Protein AF-A0A094P8W0-F1 (afdb_monomer_lite)

Secondary structure (DSSP, 8-state):
-EEEE------SS--TT--PPPEEEEEE-SSTTSPPEEEEEEEEPTTPPPPP---TTT--PBPPTT-TTBSS-HHHHHHHHHHHHHHGGGSTTGGGB--TT-HHHHHHHHHHHH---TTEEEEEEEEE-SSPPEEEE-TTSEEEEEEEEEEEEEEEE-TTPPEE--HHHHHHHS-SEESS-EEEEEEEEEEEEEEBTT-SPPBEEEEEEEEEEEEEE-

Structure (mmCIF, N/CA/C/O backbone):
data_AF-A0A094P8W0-F1
#
_entry.id   AF-A0A094P8W0-F1
#
loop_
_atom_site.group_PDB
_atom_site.id
_atom_site.type_symbol
_atom_site.label_atom_id
_atom_site.label_alt_id
_atom_site.label_comp_id
_atom_site.label_asym_id
_atom_site.label_entity_id
_atom_site.label_seq_id
_atom_site.pdbx_PDB_ins_code
_atom_site.Cartn_x
_atom_site.Cartn_y
_atom_site.Cartn_z
_atom_site.occupancy
_atom_site.B_iso_or_equiv
_atom_site.auth_seq_id
_atom_site.auth_comp_id
_atom_site.auth_asym_id
_atom_site.auth_atom_id
_atom_site.pdbx_PDB_model_num
ATOM 1 N N . MET A 1 1 ? -2.525 4.453 -19.136 1.00 76.44 1 MET A N 1
ATOM 2 C CA . MET A 1 1 ? -1.878 5.773 -19.271 1.00 76.44 1 MET A CA 1
ATOM 3 C C . MET A 1 1 ? -1.365 6.192 -17.906 1.00 76.44 1 MET A C 1
ATOM 5 O O . MET A 1 1 ? -2.087 6.026 -16.933 1.00 76.44 1 MET A O 1
ATOM 9 N N . PHE A 1 2 ? -0.139 6.697 -17.839 1.00 74.25 2 PHE A N 1
ATOM 10 C CA . PHE A 1 2 ? 0.429 7.311 -16.641 1.00 74.25 2 PHE A CA 1
ATOM 11 C C . PHE A 1 2 ? 0.578 8.805 -16.898 1.00 74.25 2 PHE A C 1
ATOM 13 O O . PHE A 1 2 ? 0.994 9.195 -17.988 1.00 74.25 2 PHE A O 1
ATOM 20 N N . ALA A 1 3 ? 0.198 9.626 -15.929 1.00 76.19 3 ALA A N 1
ATOM 21 C CA . ALA A 1 3 ? 0.307 11.071 -16.013 1.00 76.19 3 ALA A CA 1
ATOM 22 C C . ALA A 1 3 ? 0.833 11.618 -14.688 1.00 76.19 3 ALA A C 1
ATOM 24 O O . ALA A 1 3 ? 0.379 11.205 -13.625 1.00 76.19 3 ALA A O 1
ATOM 25 N N . VAL A 1 4 ? 1.762 12.566 -14.755 1.00 69.38 4 VAL A N 1
ATOM 26 C CA . VAL A 1 4 ? 2.247 13.315 -13.594 1.00 69.38 4 VAL A CA 1
ATOM 27 C C . VAL A 1 4 ? 1.821 14.763 -13.777 1.00 69.38 4 VAL A C 1
ATOM 29 O O . VAL A 1 4 ? 2.026 15.345 -14.841 1.00 69.38 4 VAL A O 1
ATOM 32 N N . PHE A 1 5 ? 1.185 15.333 -12.763 1.00 72.94 5 PHE A N 1
ATOM 33 C CA . PHE A 1 5 ? 0.635 16.678 -12.806 1.00 72.94 5 PHE A CA 1
ATOM 34 C C . PHE A 1 5 ? 0.842 17.376 -11.468 1.00 72.94 5 PHE A C 1
ATOM 36 O O . PHE A 1 5 ? 0.588 16.804 -10.412 1.00 72.94 5 PHE A O 1
ATOM 43 N N . GLN A 1 6 ? 1.259 18.637 -11.507 1.00 64.19 6 GLN A N 1
ATOM 44 C CA . GLN A 1 6 ? 1.329 19.477 -10.321 1.00 64.19 6 GLN A CA 1
ATOM 45 C C . GLN A 1 6 ? 0.122 20.425 -10.309 1.00 64.19 6 GLN A C 1
ATOM 47 O O . GLN A 1 6 ? 0.005 21.263 -11.208 1.00 64.19 6 GLN A O 1
ATOM 52 N N . PRO A 1 7 ? -0.808 20.298 -9.344 1.00 64.06 7 PRO A N 1
ATOM 53 C CA . PRO A 1 7 ? -1.978 21.160 -9.303 1.00 64.06 7 PRO A CA 1
ATOM 54 C C . PRO A 1 7 ? -1.575 22.597 -8.994 1.00 64.06 7 PRO A C 1
ATOM 56 O O . PRO A 1 7 ? -0.726 22.846 -8.141 1.00 64.06 7 PRO A O 1
ATOM 59 N N . ALA A 1 8 ? -2.209 23.554 -9.674 1.00 49.38 8 ALA A N 1
ATOM 60 C CA . ALA A 1 8 ? -2.000 24.969 -9.400 1.00 49.38 8 ALA A CA 1
ATOM 61 C C . ALA A 1 8 ? -2.430 25.290 -7.958 1.00 49.38 8 ALA A C 1
ATOM 63 O O . ALA A 1 8 ? -3.579 25.042 -7.584 1.00 49.38 8 ALA A O 1
ATOM 64 N N . ALA A 1 9 ? -1.523 25.857 -7.159 1.00 49.62 9 ALA A N 1
ATOM 65 C CA . ALA A 1 9 ? -1.829 26.324 -5.814 1.00 49.62 9 ALA A CA 1
ATOM 66 C C . ALA A 1 9 ? -2.816 27.499 -5.895 1.00 49.62 9 ALA A C 1
ATOM 68 O O . ALA A 1 9 ? -2.446 28.633 -6.199 1.00 49.62 9 ALA A O 1
ATOM 69 N N . LYS A 1 10 ? -4.104 27.248 -5.643 1.00 42.00 10 LYS A N 1
ATOM 70 C CA . LYS A 1 10 ? -5.065 28.328 -5.391 1.00 42.00 10 LYS A CA 1
ATOM 71 C C . LYS A 1 10 ? -5.014 28.656 -3.903 1.00 42.00 10 LYS A C 1
ATOM 73 O O . LYS A 1 10 ? -5.795 28.136 -3.114 1.00 42.00 10 LYS A O 1
ATOM 78 N N . SER A 1 11 ? -4.069 29.512 -3.528 1.00 40.28 11 SER A N 1
ATOM 79 C CA . SER A 1 11 ? -3.999 30.054 -2.174 1.00 40.28 11 SER A CA 1
ATOM 80 C C . SER A 1 11 ? -5.281 30.842 -1.865 1.00 40.28 11 SER A C 1
ATOM 82 O O . SER A 1 11 ? -5.589 31.834 -2.524 1.00 40.28 11 SER A O 1
ATOM 84 N N . ALA A 1 12 ? -6.047 30.398 -0.864 1.00 48.12 12 ALA A N 1
ATOM 85 C CA . ALA A 1 12 ? -7.175 31.159 -0.320 1.00 48.12 12 ALA A CA 1
ATOM 86 C C . ALA A 1 12 ? -6.733 32.228 0.703 1.00 48.12 12 ALA A C 1
ATOM 88 O O . ALA A 1 12 ? -7.563 33.011 1.163 1.00 48.12 12 ALA A O 1
ATOM 89 N N . LYS A 1 13 ? -5.439 32.297 1.048 1.00 42.06 13 LYS A N 1
ATOM 90 C CA . LYS A 1 13 ? -4.826 33.364 1.853 1.00 42.06 13 LYS A CA 1
ATOM 91 C C . LYS A 1 13 ? -3.348 33.478 1.495 1.00 42.06 13 LYS A C 1
ATOM 93 O O . LYS A 1 13 ? -2.588 32.560 1.782 1.00 42.06 13 LYS A O 1
ATOM 98 N N . GLY A 1 14 ? -2.974 34.607 0.891 1.00 41.28 14 GLY A N 1
ATOM 99 C CA . GLY A 1 14 ? -1.619 34.899 0.427 1.00 41.28 14 GLY A CA 1
ATOM 100 C C . GLY A 1 14 ? -0.543 34.566 1.461 1.00 41.28 14 GLY A C 1
ATOM 101 O O . GLY A 1 14 ? -0.437 35.223 2.493 1.00 41.28 14 GLY A O 1
ATOM 102 N N . GLY A 1 15 ? 0.239 33.545 1.134 1.00 33.91 15 GLY A N 1
ATOM 103 C CA . GLY A 1 15 ? 1.506 33.177 1.744 1.00 33.91 15 GLY A CA 1
ATOM 104 C C . GLY A 1 15 ? 2.314 32.470 0.660 1.00 33.91 15 GLY A C 1
ATOM 105 O O . GLY A 1 15 ? 1.846 31.486 0.087 1.00 33.91 15 GLY A O 1
ATOM 106 N N . GLU A 1 16 ? 3.463 33.037 0.304 1.00 44.75 16 GLU A N 1
ATOM 107 C CA . GLU A 1 16 ? 4.433 32.438 -0.614 1.00 44.75 16 GLU A CA 1
ATOM 108 C C . GLU A 1 16 ? 5.083 31.242 0.093 1.00 44.75 16 GLU A C 1
ATOM 110 O O . GLU A 1 16 ? 5.921 31.450 0.958 1.00 44.75 16 GLU A O 1
ATOM 115 N N . ASP A 1 17 ? 4.585 30.029 -0.186 1.00 46.03 17 ASP A N 1
ATOM 116 C CA . ASP A 1 17 ? 5.278 28.716 -0.122 1.00 46.03 17 ASP A CA 1
ATOM 117 C C . ASP A 1 17 ? 4.312 27.518 0.023 1.00 46.03 17 ASP A C 1
ATOM 119 O O . ASP A 1 17 ? 4.665 26.464 0.551 1.00 46.03 17 ASP A O 1
ATOM 123 N N . ASP A 1 18 ? 3.085 27.612 -0.497 1.00 45.88 18 ASP A N 1
ATOM 124 C CA . ASP A 1 18 ? 2.188 26.452 -0.565 1.00 45.88 18 ASP A CA 1
ATOM 125 C C . ASP A 1 18 ? 2.526 25.600 -1.805 1.00 45.88 18 ASP A C 1
ATOM 127 O O . ASP A 1 18 ? 1.857 25.659 -2.841 1.00 45.88 18 ASP A O 1
ATOM 131 N N . LYS A 1 19 ? 3.645 24.860 -1.751 1.00 56.69 19 LYS A N 1
ATOM 132 C CA . LYS A 1 19 ? 3.987 23.869 -2.783 1.00 56.69 19 LYS A CA 1
ATOM 133 C C . LYS A 1 19 ? 3.000 22.711 -2.682 1.00 56.69 19 LYS A C 1
ATOM 135 O O . LYS A 1 19 ? 3.173 21.792 -1.886 1.00 56.69 19 LYS A O 1
ATOM 140 N N . THR A 1 20 ? 1.975 22.748 -3.521 1.00 63.09 20 THR A N 1
ATOM 141 C CA . THR A 1 20 ? 1.063 21.627 -3.718 1.00 63.09 20 THR A CA 1
ATOM 142 C C . THR A 1 20 ? 1.842 20.372 -4.137 1.00 63.09 20 THR A C 1
ATOM 144 O O . THR A 1 20 ? 2.721 20.457 -5.008 1.00 63.09 20 THR A O 1
ATOM 147 N N . PRO A 1 21 ? 1.536 19.202 -3.541 1.00 71.75 21 PRO A N 1
ATOM 148 C CA . PRO A 1 21 ? 2.219 17.964 -3.878 1.00 71.75 21 PRO A CA 1
ATOM 149 C C . PRO A 1 21 ? 1.964 17.617 -5.342 1.00 71.75 21 PRO A C 1
ATOM 151 O O . PRO A 1 21 ? 0.847 17.751 -5.848 1.00 71.75 21 PRO A O 1
ATOM 154 N N . THR A 1 22 ? 3.008 17.164 -6.029 1.00 84.75 22 THR A N 1
ATOM 155 C CA . THR A 1 22 ? 2.870 16.623 -7.379 1.00 84.75 22 THR A CA 1
ATOM 156 C C . THR A 1 22 ? 2.061 15.332 -7.310 1.00 84.75 22 THR A C 1
ATOM 158 O O . THR A 1 22 ? 2.316 14.475 -6.468 1.00 84.75 22 THR A O 1
ATOM 161 N N . ILE A 1 23 ? 1.080 15.188 -8.192 1.00 88.12 23 ILE A N 1
ATOM 162 C CA . ILE A 1 23 ? 0.168 14.050 -8.240 1.00 88.12 23 ILE A CA 1
ATOM 163 C C . ILE A 1 23 ? 0.549 13.168 -9.424 1.00 88.12 23 ILE A C 1
ATOM 165 O O . ILE A 1 23 ? 0.701 13.645 -10.548 1.00 88.12 23 ILE A O 1
ATOM 169 N N . ALA A 1 24 ? 0.654 11.869 -9.182 1.00 89.56 24 ALA A N 1
ATOM 170 C CA . ALA A 1 24 ? 0.713 10.857 -10.220 1.00 89.56 24 ALA A CA 1
ATOM 171 C C . ALA A 1 24 ? -0.650 10.169 -10.362 1.00 89.56 24 ALA A C 1
ATOM 173 O O . ALA A 1 24 ? -1.286 9.791 -9.377 1.00 89.56 24 ALA A O 1
ATOM 174 N N . LEU A 1 25 ? -1.096 10.020 -11.605 1.00 92.00 25 LEU A N 1
ATOM 175 C CA . LEU A 1 25 ? -2.355 9.404 -11.992 1.00 92.00 25 LEU A CA 1
ATOM 176 C C . LEU A 1 25 ? -2.086 8.205 -12.895 1.00 92.00 25 LEU A C 1
ATOM 178 O O . LEU A 1 25 ? -1.373 8.307 -13.897 1.00 92.00 25 LEU A O 1
ATOM 182 N N . ILE A 1 26 ? 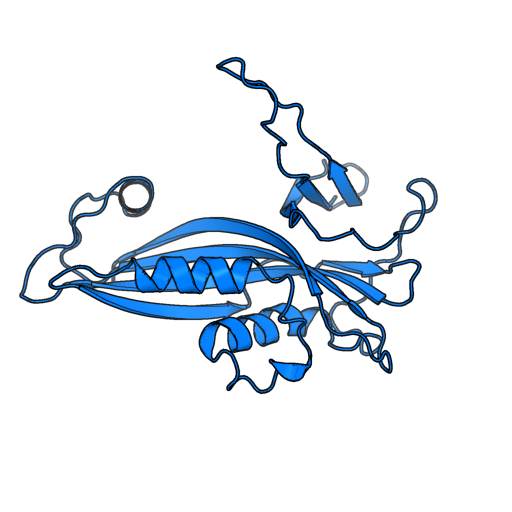-2.739 7.088 -12.592 1.00 92.06 26 ILE A N 1
ATOM 183 C CA . ILE A 1 26 ? -2.882 5.969 -13.518 1.00 92.06 26 ILE A CA 1
ATOM 184 C C . ILE A 1 26 ? -4.305 6.002 -14.047 1.00 92.06 26 ILE A C 1
ATOM 186 O O . ILE A 1 26 ? -5.273 5.886 -13.290 1.00 92.06 26 ILE A O 1
ATOM 190 N N . LEU A 1 27 ? -4.422 6.137 -15.363 1.00 91.19 27 LEU A N 1
ATOM 191 C CA . LEU A 1 27 ? -5.689 6.114 -16.067 1.00 91.19 27 LEU A CA 1
ATOM 192 C C . LEU A 1 27 ? -5.793 4.867 -16.936 1.00 91.19 27 LEU A C 1
ATOM 194 O O . LEU A 1 27 ? -4.868 4.531 -17.683 1.00 91.19 27 LEU A O 1
ATOM 198 N N . GLN A 1 28 ? -6.949 4.220 -16.891 1.00 90.31 28 GLN A N 1
ATOM 199 C CA . GLN A 1 28 ? -7.254 3.054 -17.705 1.00 90.31 28 GLN A CA 1
ATOM 200 C C . GLN A 1 28 ? -8.435 3.340 -18.627 1.00 90.31 28 GLN A C 1
ATOM 202 O O . GLN A 1 28 ? -9.438 3.924 -18.218 1.00 90.31 28 GLN A O 1
ATOM 207 N N . GLN A 1 29 ? -8.295 2.902 -19.874 1.00 91.00 29 GLN A N 1
ATOM 208 C CA . GLN A 1 29 ? -9.364 2.833 -20.855 1.00 91.00 29 GLN A CA 1
ATOM 209 C C . GLN A 1 29 ? -9.643 1.348 -21.116 1.00 91.00 29 GLN A C 1
ATOM 211 O O . GLN A 1 29 ? -8.739 0.594 -21.467 1.00 91.00 29 GLN A O 1
ATOM 216 N N . THR A 1 30 ? -10.882 0.920 -20.901 1.00 86.81 30 THR A N 1
ATOM 217 C CA . THR A 1 30 ? -11.319 -0.483 -20.999 1.00 86.81 30 THR A CA 1
ATOM 218 C C . THR A 1 30 ? -11.529 -0.948 -22.440 1.00 86.81 30 THR A C 1
ATOM 220 O O . THR A 1 30 ? -11.339 -2.124 -22.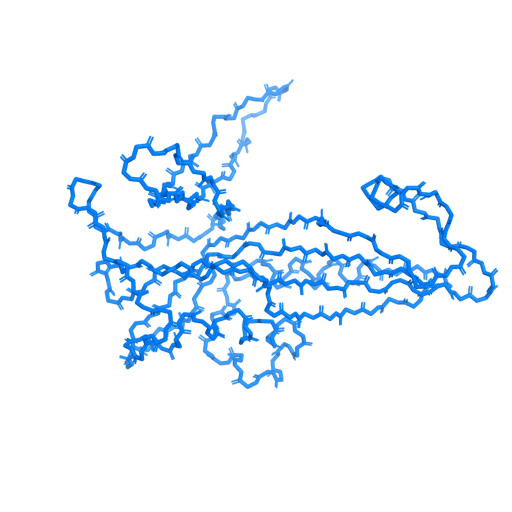736 1.00 86.81 30 THR A O 1
ATOM 223 N N . SER A 1 31 ? -11.866 -0.034 -23.356 1.00 88.75 31 SER A N 1
ATOM 224 C CA . SER A 1 31 ? -11.975 -0.297 -24.797 1.00 88.75 31 SER A CA 1
ATOM 225 C C . SER A 1 31 ? -11.631 0.962 -25.618 1.00 88.75 31 SER A C 1
ATOM 227 O O . SER A 1 31 ? -11.788 2.062 -25.092 1.00 88.75 31 SER A O 1
ATOM 229 N N . PRO A 1 32 ? -11.204 0.865 -26.899 1.00 87.00 32 PRO A N 1
ATOM 230 C CA . PRO A 1 32 ? -10.602 1.977 -27.665 1.00 87.00 32 PRO A CA 1
ATOM 231 C C . PRO A 1 32 ? -11.398 3.291 -27.779 1.00 87.00 32 PRO A C 1
ATOM 233 O O . PRO A 1 32 ? -10.874 4.284 -28.278 1.00 87.00 32 PRO A O 1
ATOM 236 N N . ARG A 1 33 ? -12.672 3.312 -27.377 1.00 87.81 33 ARG A N 1
ATOM 237 C CA . ARG A 1 33 ? -13.559 4.483 -27.457 1.00 87.81 33 ARG A CA 1
ATOM 238 C C . ARG A 1 33 ? -14.233 4.829 -26.129 1.00 87.81 33 ARG A C 1
ATOM 240 O O . ARG A 1 33 ? -15.063 5.731 -26.094 1.00 87.81 33 ARG A O 1
ATOM 247 N N . GLU A 1 34 ? -13.902 4.127 -25.050 1.00 93.00 34 GLU A N 1
ATOM 248 C CA . GLU A 1 34 ? -14.398 4.462 -23.716 1.00 93.00 34 GLU A CA 1
ATOM 249 C C . GLU A 1 34 ? -13.605 5.608 -23.090 1.00 93.00 34 GLU A C 1
ATOM 251 O O . GLU A 1 34 ? -12.465 5.881 -23.463 1.00 93.00 34 GLU A O 1
ATOM 256 N N . ASN A 1 35 ? -14.204 6.289 -22.115 1.00 91.50 35 ASN A N 1
ATOM 257 C CA . ASN A 1 35 ? -13.497 7.322 -21.369 1.00 91.50 35 ASN A CA 1
ATOM 258 C C . ASN A 1 35 ? -12.407 6.699 -20.495 1.00 91.50 35 ASN A C 1
ATOM 260 O O . ASN A 1 35 ? -12.613 5.656 -19.871 1.00 91.50 35 ASN A O 1
ATOM 264 N N . TYR A 1 36 ? -11.276 7.392 -20.392 1.00 91.19 36 TYR A N 1
ATOM 265 C CA . TYR A 1 36 ? -10.274 7.085 -19.382 1.00 91.19 36 TYR A CA 1
ATOM 266 C C . TYR A 1 36 ? -10.856 7.293 -17.984 1.00 91.19 36 TYR A C 1
ATOM 268 O O . TYR A 1 36 ? -11.476 8.319 -17.700 1.00 91.19 36 TYR A O 1
ATOM 276 N N . LYS A 1 37 ? -10.623 6.324 -17.101 1.00 92.44 37 LYS A N 1
ATOM 277 C CA . LYS A 1 37 ? -10.951 6.414 -15.677 1.00 92.44 37 LYS A CA 1
ATOM 278 C C . LYS A 1 37 ? -9.673 6.399 -14.861 1.00 92.44 37 LYS A C 1
ATOM 280 O O . LYS A 1 37 ? -8.761 5.632 -15.164 1.00 92.44 37 LYS A O 1
ATOM 285 N N . VAL A 1 38 ? -9.621 7.231 -13.826 1.00 92.88 38 VAL A N 1
ATOM 286 C CA . VAL A 1 38 ? -8.548 7.181 -12.831 1.00 92.88 38 VAL A CA 1
ATOM 287 C C . VAL A 1 38 ? -8.734 5.911 -12.009 1.00 92.88 38 VAL A C 1
ATOM 289 O O . VAL A 1 38 ? -9.804 5.696 -11.444 1.00 92.88 38 VAL A O 1
ATOM 292 N N . ILE A 1 39 ? -7.704 5.071 -11.978 1.00 93.50 39 ILE A N 1
ATOM 293 C CA . ILE A 1 39 ? -7.668 3.849 -11.163 1.00 93.50 39 ILE A CA 1
ATOM 294 C C . ILE A 1 39 ? -6.656 3.952 -10.020 1.00 93.50 39 ILE A C 1
ATOM 296 O O . ILE A 1 39 ? -6.841 3.294 -9.004 1.00 93.50 39 ILE A O 1
ATOM 300 N N . TYR A 1 40 ? -5.651 4.825 -10.155 1.00 94.94 40 TYR A N 1
ATOM 301 C CA . TYR A 1 40 ? -4.797 5.253 -9.051 1.00 94.94 40 TYR A CA 1
ATOM 302 C C . TYR A 1 40 ? -4.540 6.754 -9.107 1.00 94.94 40 TYR A C 1
ATOM 304 O O . TYR A 1 40 ? -4.316 7.316 -10.181 1.00 94.94 40 TYR A O 1
ATOM 312 N N . GLN A 1 41 ? -4.527 7.369 -7.933 1.00 93.75 41 GLN A N 1
ATOM 313 C CA . GLN A 1 41 ? -4.073 8.719 -7.666 1.00 93.75 41 GLN A CA 1
ATOM 314 C C . GLN A 1 41 ? -3.146 8.668 -6.455 1.00 93.75 41 GLN A C 1
ATOM 316 O O . GLN A 1 41 ? -3.557 8.265 -5.370 1.00 93.75 41 GLN A O 1
ATOM 321 N N . THR A 1 42 ? -1.904 9.098 -6.639 1.00 92.81 42 THR A N 1
ATOM 322 C CA . THR A 1 42 ? -0.892 9.109 -5.581 1.00 92.81 42 THR A CA 1
ATOM 323 C C . THR A 1 42 ? -0.218 10.467 -5.506 1.00 92.81 42 THR A C 1
ATOM 325 O O . THR A 1 42 ? 0.166 11.018 -6.538 1.00 92.81 42 THR A O 1
ATOM 328 N N . ASN A 1 43 ? -0.010 10.977 -4.297 1.00 91.75 43 ASN A N 1
ATOM 329 C CA . ASN A 1 43 ? 0.826 12.146 -4.064 1.00 91.75 43 ASN A CA 1
ATOM 330 C C . ASN A 1 43 ? 2.283 11.688 -4.046 1.00 91.75 43 ASN A C 1
ATOM 332 O O . ASN A 1 43 ? 2.642 10.770 -3.304 1.00 91.75 43 ASN A O 1
ATOM 336 N N . LEU A 1 44 ? 3.111 12.303 -4.881 1.00 89.19 44 LEU A N 1
ATOM 337 C CA . LEU A 1 44 ? 4.538 12.024 -4.925 1.00 89.19 44 LEU A CA 1
ATOM 338 C C . LEU A 1 44 ? 5.208 12.518 -3.648 1.00 89.19 44 LEU A C 1
ATOM 340 O O . LEU A 1 44 ? 4.880 13.590 -3.131 1.00 89.19 44 LEU A O 1
ATOM 344 N N . GLN A 1 45 ? 6.153 11.732 -3.142 1.00 86.31 45 GLN A N 1
ATOM 345 C CA . GLN A 1 45 ? 6.923 12.131 -1.972 1.00 86.31 45 GLN A CA 1
ATOM 346 C C . GLN A 1 45 ? 7.825 13.317 -2.332 1.00 86.31 45 GLN A C 1
ATOM 348 O O . GLN A 1 45 ? 8.409 13.360 -3.410 1.00 86.31 45 GLN A O 1
ATOM 353 N N . ALA A 1 46 ? 7.944 14.291 -1.425 1.00 72.12 46 ALA A N 1
ATOM 354 C CA . ALA A 1 46 ? 8.575 15.587 -1.707 1.00 72.12 46 ALA A CA 1
ATOM 355 C C . ALA A 1 46 ? 10.040 15.505 -2.184 1.00 72.12 46 ALA A C 1
ATOM 357 O O . ALA A 1 46 ? 10.516 16.429 -2.839 1.00 72.12 46 ALA A O 1
ATOM 358 N N . ASN A 1 47 ? 10.735 14.410 -1.866 1.00 65.81 47 ASN A N 1
ATOM 359 C CA . ASN A 1 47 ? 12.137 14.186 -2.214 1.00 65.81 47 ASN A CA 1
ATOM 360 C C . ASN A 1 47 ? 12.335 13.050 -3.224 1.00 65.81 47 ASN A C 1
ATOM 362 O O . ASN A 1 47 ? 13.483 12.716 -3.511 1.00 65.81 47 ASN A O 1
ATOM 366 N N . GLU A 1 48 ? 11.258 12.447 -3.738 1.00 69.44 48 GLU A N 1
ATOM 367 C CA . GLU A 1 48 ? 11.385 11.360 -4.703 1.00 69.44 48 GLU A CA 1
ATOM 368 C C . GLU A 1 48 ? 11.309 11.850 -6.140 1.00 69.44 48 GLU A C 1
ATOM 370 O O . GLU A 1 48 ? 10.446 12.643 -6.524 1.00 69.44 48 GLU A O 1
ATOM 375 N N . THR A 1 49 ? 12.241 11.349 -6.948 1.00 68.88 49 THR A N 1
ATOM 376 C CA . THR A 1 49 ? 12.253 11.611 -8.385 1.00 68.88 49 THR A CA 1
ATOM 377 C C . THR A 1 49 ? 11.527 10.468 -9.064 1.00 68.88 49 THR A C 1
ATOM 379 O O . THR A 1 49 ? 11.908 9.312 -8.905 1.00 68.88 49 THR A O 1
ATOM 382 N N . VAL A 1 50 ? 10.486 10.776 -9.840 1.00 71.94 50 VAL A N 1
ATOM 383 C CA . VAL A 1 50 ? 9.843 9.756 -10.675 1.00 71.94 50 VAL A CA 1
ATOM 384 C C . VAL A 1 50 ? 10.883 9.255 -11.681 1.00 71.94 50 VAL A C 1
ATOM 386 O O . VAL A 1 50 ? 11.409 10.077 -12.436 1.00 71.94 50 VAL A O 1
ATOM 389 N N . PRO A 1 51 ? 11.192 7.945 -11.707 1.00 73.56 51 PRO A N 1
ATOM 390 C CA . PRO A 1 51 ? 12.081 7.367 -12.701 1.00 73.56 51 PRO A CA 1
ATOM 391 C C . PRO A 1 51 ? 11.652 7.733 -14.117 1.00 73.56 51 PRO A C 1
ATOM 393 O O . PRO A 1 51 ? 10.459 7.845 -14.414 1.00 73.56 51 PRO A O 1
ATOM 396 N N . GLU A 1 52 ? 12.632 7.886 -15.001 1.00 72.94 52 GLU A N 1
ATOM 397 C CA . GLU A 1 52 ? 12.356 8.228 -16.386 1.00 72.94 52 GLU A CA 1
ATOM 398 C C . GLU A 1 52 ? 11.549 7.106 -17.063 1.00 72.94 52 GLU A C 1
ATOM 400 O O . GLU A 1 52 ? 11.862 5.911 -16.994 1.00 72.94 52 GLU A O 1
ATOM 405 N N . VAL A 1 53 ? 10.450 7.509 -17.691 1.00 71.75 53 VAL A N 1
ATOM 406 C CA . VAL A 1 53 ? 9.583 6.648 -18.493 1.00 71.75 53 VAL A CA 1
ATOM 407 C C . VAL A 1 53 ? 9.713 7.048 -19.954 1.00 71.75 53 VAL A C 1
ATOM 409 O O . VAL A 1 53 ? 10.125 8.164 -20.266 1.00 71.75 53 VAL A O 1
ATOM 412 N N . ALA A 1 54 ? 9.365 6.134 -20.859 1.00 73.56 54 ALA A N 1
ATOM 413 C CA . ALA A 1 54 ? 9.389 6.417 -22.288 1.00 73.56 54 ALA A CA 1
ATOM 414 C C . ALA A 1 54 ? 8.582 7.684 -22.629 1.00 73.56 54 ALA A C 1
ATOM 416 O O . ALA A 1 54 ? 7.577 7.991 -21.979 1.00 73.56 54 ALA A O 1
ATOM 417 N N . ALA A 1 55 ? 9.023 8.399 -23.668 1.00 73.44 55 ALA A N 1
ATOM 418 C CA . ALA A 1 55 ? 8.359 9.605 -24.144 1.00 73.44 55 ALA A CA 1
ATOM 419 C C . ALA A 1 55 ? 6.873 9.343 -24.458 1.00 73.44 55 ALA A C 1
ATOM 421 O O . ALA A 1 55 ? 6.485 8.249 -24.878 1.00 73.44 55 ALA A O 1
ATOM 422 N N . ALA A 1 56 ? 6.026 10.350 -24.228 1.00 73.94 56 ALA A N 1
ATOM 423 C CA . ALA A 1 56 ? 4.571 10.197 -24.287 1.00 73.94 56 ALA A CA 1
ATOM 424 C C . ALA A 1 56 ? 4.043 9.792 -25.679 1.00 73.94 56 ALA A C 1
ATOM 426 O O . ALA A 1 56 ? 2.995 9.158 -25.770 1.00 73.94 56 ALA A O 1
ATOM 427 N N . ASP A 1 57 ? 4.763 10.146 -26.743 1.00 77.69 57 ASP A N 1
ATOM 428 C CA . ASP A 1 57 ? 4.475 9.797 -28.137 1.00 77.69 57 ASP A CA 1
ATOM 429 C C . ASP A 1 57 ? 4.829 8.341 -28.488 1.00 77.69 57 ASP A C 1
ATOM 431 O O . ASP A 1 57 ? 4.200 7.755 -29.368 1.00 77.69 57 ASP A O 1
ATOM 435 N N . VAL A 1 58 ? 5.787 7.742 -27.776 1.00 80.25 58 VAL A N 1
ATOM 436 C CA . VAL A 1 58 ? 6.161 6.323 -27.907 1.00 80.25 58 VAL A CA 1
ATOM 437 C C . VAL A 1 58 ? 5.295 5.442 -27.003 1.00 80.25 58 VAL A C 1
ATOM 439 O O . VAL A 1 58 ? 4.883 4.348 -27.394 1.00 80.25 58 VAL A O 1
ATOM 442 N N . GLY A 1 59 ? 4.995 5.928 -25.797 1.00 78.69 59 GLY A N 1
ATOM 443 C CA . GLY A 1 59 ? 4.365 5.145 -24.740 1.00 78.69 59 GLY A CA 1
ATOM 444 C C . GLY A 1 59 ? 5.325 4.131 -24.110 1.00 78.69 59 GLY A C 1
ATOM 445 O O . GLY A 1 59 ? 6.429 3.890 -24.592 1.00 78.69 59 GLY A O 1
ATOM 446 N N . THR A 1 60 ? 4.904 3.530 -22.998 1.00 85.31 60 THR A N 1
ATOM 447 C CA . THR A 1 60 ? 5.668 2.478 -22.313 1.00 85.31 60 THR A CA 1
ATOM 448 C C . THR A 1 60 ? 4.924 1.148 -22.337 1.00 85.31 60 THR A C 1
ATOM 450 O O . THR A 1 60 ? 3.693 1.099 -22.418 1.00 85.31 60 THR A O 1
ATOM 453 N N . VAL A 1 61 ? 5.687 0.061 -22.269 1.00 86.56 61 VAL A N 1
ATOM 454 C CA . VAL A 1 61 ? 5.173 -1.305 -22.272 1.00 86.56 61 VAL A CA 1
ATOM 455 C C . VAL A 1 61 ? 4.644 -1.655 -20.882 1.00 86.56 61 VAL A C 1
ATOM 457 O O . VAL A 1 61 ? 5.307 -1.427 -19.867 1.00 86.56 61 VAL A O 1
ATOM 460 N N . ALA A 1 62 ? 3.447 -2.239 -20.842 1.00 90.62 62 ALA A N 1
ATOM 461 C CA . ALA A 1 62 ? 2.911 -2.830 -19.625 1.00 90.62 62 ALA A CA 1
ATOM 462 C C . ALA A 1 62 ? 3.694 -4.101 -19.273 1.00 90.62 62 ALA A C 1
ATOM 464 O O . ALA A 1 62 ? 3.895 -4.975 -20.118 1.00 90.62 62 ALA A O 1
ATOM 465 N N . VAL A 1 63 ? 4.116 -4.214 -18.019 1.00 93.56 63 VAL A N 1
ATOM 466 C CA . VAL A 1 63 ? 4.808 -5.398 -17.509 1.00 93.56 63 VAL A CA 1
ATOM 467 C C . VAL A 1 63 ? 3.762 -6.381 -16.969 1.00 93.56 63 VAL A C 1
ATOM 469 O O . VAL A 1 63 ? 2.879 -5.958 -16.219 1.00 93.56 63 VAL A O 1
ATOM 472 N N . PRO A 1 64 ? 3.828 -7.680 -17.324 1.00 95.44 64 PRO A N 1
ATOM 473 C CA . PRO A 1 64 ? 2.941 -8.690 -16.752 1.00 95.44 64 PRO A CA 1
ATOM 474 C C . PRO A 1 64 ? 3.015 -8.713 -15.224 1.00 95.44 64 PRO A C 1
ATOM 476 O O . PRO A 1 64 ? 4.096 -8.570 -14.647 1.00 95.44 64 PRO A O 1
ATOM 479 N N . ALA A 1 65 ? 1.872 -8.915 -14.570 1.00 95.62 65 ALA A N 1
ATOM 480 C CA . ALA A 1 65 ? 1.781 -8.854 -13.113 1.00 95.62 65 ALA A CA 1
ATOM 481 C C . ALA A 1 65 ? 2.618 -9.943 -12.411 1.00 95.62 65 ALA A C 1
ATOM 483 O O . ALA A 1 65 ? 3.116 -9.713 -11.317 1.00 95.62 65 ALA A O 1
ATOM 484 N N . ASP A 1 66 ? 2.831 -11.082 -13.072 1.00 96.31 66 ASP A N 1
ATOM 485 C CA . ASP A 1 66 ? 3.618 -12.232 -12.615 1.00 96.31 66 ASP A CA 1
ATOM 486 C C . ASP A 1 66 ? 5.071 -12.226 -13.138 1.00 96.31 66 ASP A C 1
ATOM 488 O O . ASP A 1 66 ? 5.805 -13.211 -12.998 1.00 96.31 66 ASP A O 1
ATOM 492 N N . SER A 1 67 ? 5.505 -11.123 -13.762 1.00 96.00 67 SER A N 1
ATOM 493 C CA . SER A 1 67 ? 6.829 -11.014 -14.375 1.00 96.00 67 SER A CA 1
ATOM 494 C C . SER A 1 67 ? 7.950 -11.242 -13.362 1.00 96.00 67 SER A C 1
ATOM 496 O O . SER A 1 67 ? 8.091 -10.522 -12.375 1.00 96.00 67 SER A O 1
ATOM 498 N N . LYS A 1 68 ? 8.824 -12.205 -13.668 1.00 95.00 68 LYS A N 1
ATOM 499 C CA . LYS A 1 68 ? 10.030 -12.523 -12.882 1.00 95.00 68 LYS A CA 1
ATOM 500 C C . LYS A 1 68 ? 11.264 -11.728 -13.314 1.00 95.00 68 LYS A C 1
ATOM 502 O O . LYS A 1 68 ? 12.372 -12.033 -12.887 1.00 95.00 68 LYS A O 1
ATOM 507 N N . LEU A 1 69 ? 11.084 -10.749 -14.201 1.00 94.25 69 LEU A N 1
ATOM 508 C CA . LEU A 1 69 ? 12.163 -9.887 -14.691 1.00 94.25 69 LEU A CA 1
ATOM 509 C C . LEU A 1 69 ? 12.468 -8.724 -13.737 1.00 94.25 69 LEU A C 1
ATOM 511 O O . LEU A 1 69 ? 13.428 -7.990 -13.953 1.00 94.25 69 LEU A O 1
ATOM 515 N N . LEU A 1 70 ? 11.658 -8.553 -12.694 1.00 96.44 70 LEU A N 1
ATOM 516 C CA . LEU A 1 70 ? 11.825 -7.545 -11.654 1.00 96.44 70 LEU A CA 1
ATOM 517 C C . LEU A 1 70 ? 12.307 -8.190 -10.351 1.00 96.44 70 LEU A C 1
ATOM 519 O O . LEU A 1 70 ? 12.145 -9.395 -10.154 1.00 96.44 70 LEU A O 1
ATOM 523 N N . LEU A 1 71 ? 12.868 -7.380 -9.450 1.00 96.69 71 LEU A N 1
ATOM 524 C CA . LEU A 1 71 ? 13.329 -7.811 -8.127 1.00 96.69 71 LEU A CA 1
ATOM 525 C C . LEU A 1 71 ? 12.225 -8.528 -7.333 1.00 96.69 71 LEU A C 1
ATOM 527 O O . LEU A 1 71 ? 12.494 -9.476 -6.598 1.00 96.69 71 LEU A O 1
ATOM 531 N N . LEU A 1 72 ? 10.981 -8.091 -7.517 1.00 97.75 72 LEU A N 1
ATOM 532 C CA . LEU A 1 72 ? 9.788 -8.755 -7.018 1.00 97.75 72 LEU A CA 1
ATOM 533 C C . LEU A 1 72 ? 8.702 -8.698 -8.106 1.00 97.75 72 LEU A C 1
ATOM 535 O O . LEU A 1 72 ? 8.522 -7.629 -8.698 1.00 97.75 72 LEU A O 1
ATOM 539 N N . PRO A 1 73 ? 7.967 -9.795 -8.378 1.00 98.00 73 PRO A N 1
ATOM 540 C CA . PRO A 1 73 ? 6.844 -9.744 -9.305 1.00 98.00 73 PRO A CA 1
ATOM 541 C C . PRO A 1 73 ? 5.822 -8.682 -8.874 1.00 98.00 73 PRO A C 1
ATOM 543 O O . PRO A 1 73 ? 5.529 -8.594 -7.674 1.00 98.00 73 PRO A O 1
ATOM 546 N N . PRO A 1 74 ? 5.286 -7.866 -9.803 1.00 97.94 74 PRO A N 1
ATOM 547 C CA . PRO A 1 74 ? 4.377 -6.773 -9.463 1.00 97.94 74 PRO A CA 1
ATOM 548 C C . PRO A 1 74 ? 3.191 -7.180 -8.578 1.00 97.94 74 PRO A C 1
ATOM 550 O O . PRO A 1 74 ? 2.829 -6.449 -7.656 1.00 97.94 74 PRO A O 1
ATOM 553 N N . ASP A 1 75 ? 2.614 -8.360 -8.807 1.00 97.88 75 ASP A N 1
ATOM 554 C CA . ASP A 1 75 ? 1.488 -8.898 -8.034 1.00 97.88 75 ASP A CA 1
ATOM 555 C C . ASP A 1 75 ? 1.837 -9.274 -6.584 1.00 97.88 75 ASP A C 1
ATOM 557 O O . ASP A 1 75 ? 0.954 -9.398 -5.734 1.00 97.88 75 ASP A O 1
ATOM 561 N N . ARG A 1 76 ? 3.127 -9.402 -6.262 1.00 98.25 76 ARG A N 1
ATOM 562 C CA . ARG A 1 76 ? 3.624 -9.680 -4.910 1.00 98.25 76 ARG A CA 1
ATOM 563 C C . ARG A 1 76 ? 3.965 -8.418 -4.124 1.00 98.25 76 ARG A C 1
ATOM 565 O O . ARG A 1 76 ? 4.072 -8.505 -2.901 1.00 98.25 76 ARG A O 1
ATOM 572 N N . VAL A 1 77 ? 4.112 -7.266 -4.783 1.00 98.31 77 VAL A N 1
ATOM 573 C CA . VAL A 1 77 ? 4.574 -6.014 -4.154 1.00 98.31 77 VAL A CA 1
ATOM 574 C C . VAL A 1 77 ? 3.646 -5.571 -3.025 1.00 98.31 77 VAL A C 1
ATOM 576 O O . VAL A 1 77 ? 4.123 -5.274 -1.933 1.00 98.31 77 VAL A O 1
ATOM 579 N N . ALA A 1 78 ? 2.328 -5.595 -3.247 1.00 98.31 78 ALA A N 1
ATOM 580 C CA . ALA A 1 78 ? 1.346 -5.183 -2.241 1.00 98.31 78 ALA A CA 1
ATOM 581 C C . ALA A 1 78 ? 1.423 -6.034 -0.966 1.00 98.31 78 ALA A C 1
ATOM 583 O O . ALA A 1 78 ? 1.487 -5.501 0.138 1.00 98.31 78 ALA A O 1
ATOM 584 N N . ALA A 1 79 ? 1.450 -7.361 -1.119 1.00 98.25 79 ALA A N 1
ATOM 585 C CA . ALA A 1 79 ? 1.503 -8.286 0.010 1.00 98.25 79 ALA A CA 1
ATOM 586 C C . ALA A 1 79 ? 2.833 -8.182 0.769 1.00 98.25 79 ALA A C 1
ATOM 588 O O . ALA A 1 79 ? 2.839 -8.183 1.997 1.00 98.25 79 ALA A O 1
ATOM 589 N N . ALA A 1 80 ? 3.949 -8.053 0.046 1.00 98.44 80 ALA A N 1
ATOM 590 C CA . ALA A 1 80 ? 5.265 -7.878 0.650 1.00 98.44 80 ALA A CA 1
ATOM 591 C C . ALA A 1 80 ? 5.357 -6.562 1.435 1.00 98.44 80 ALA A C 1
ATOM 593 O O . ALA A 1 80 ? 5.861 -6.546 2.554 1.00 98.44 80 ALA A O 1
ATOM 594 N N . TYR A 1 81 ? 4.831 -5.464 0.885 1.00 98.31 81 TYR A N 1
ATOM 595 C CA . TYR A 1 81 ? 4.831 -4.183 1.583 1.00 98.31 81 TYR A CA 1
ATOM 596 C C . TYR A 1 81 ? 3.868 -4.169 2.779 1.00 98.31 81 TYR A C 1
ATOM 598 O O . TYR A 1 81 ? 4.217 -3.643 3.830 1.00 98.31 81 TYR A O 1
ATOM 606 N N . ALA A 1 82 ? 2.695 -4.802 2.674 1.00 98.00 82 ALA A N 1
ATOM 607 C CA . ALA A 1 82 ? 1.779 -4.967 3.803 1.00 98.00 82 ALA A CA 1
ATOM 608 C C . ALA A 1 82 ? 2.436 -5.718 4.980 1.00 98.00 82 ALA A C 1
ATOM 610 O O . ALA A 1 82 ? 2.275 -5.313 6.132 1.00 98.00 82 ALA A O 1
ATOM 611 N N . ASP A 1 83 ? 3.233 -6.754 4.695 1.00 98.06 83 ASP A N 1
ATOM 612 C CA . ASP A 1 83 ? 4.032 -7.470 5.699 1.00 98.06 83 ASP A CA 1
ATOM 613 C C . ASP A 1 83 ? 5.079 -6.553 6.357 1.00 98.06 83 ASP A C 1
ATOM 615 O O . ASP A 1 83 ? 5.218 -6.545 7.580 1.00 98.06 83 ASP A O 1
ATOM 619 N N . VAL A 1 84 ? 5.741 -5.690 5.575 1.00 97.38 84 VAL A N 1
ATOM 620 C CA . VAL A 1 84 ? 6.648 -4.652 6.097 1.00 97.38 84 VAL A CA 1
ATOM 621 C C . VAL A 1 84 ? 5.912 -3.641 6.985 1.00 97.38 84 VAL A C 1
ATOM 623 O O . VAL A 1 84 ? 6.430 -3.276 8.039 1.00 97.38 84 VAL A O 1
ATOM 626 N N . LEU A 1 85 ? 4.704 -3.201 6.620 1.00 96.12 85 LEU A N 1
ATOM 627 C CA . LEU A 1 85 ? 3.900 -2.287 7.447 1.00 96.12 85 LEU A CA 1
ATOM 628 C C . LEU A 1 85 ? 3.427 -2.923 8.764 1.00 96.12 85 LEU A C 1
ATOM 630 O O . LEU A 1 85 ? 3.203 -2.210 9.749 1.00 96.12 85 LEU A O 1
ATOM 634 N N . ALA A 1 86 ? 3.247 -4.246 8.777 1.00 94.31 86 ALA A N 1
ATOM 635 C CA . ALA A 1 86 ? 2.809 -5.002 9.946 1.00 94.31 86 ALA A CA 1
ATOM 636 C C . ALA A 1 86 ? 3.966 -5.364 10.892 1.00 94.31 86 ALA A C 1
ATOM 638 O O . ALA A 1 86 ? 3.826 -5.223 12.105 1.00 94.31 86 ALA A O 1
ATOM 639 N N . LEU A 1 87 ? 5.098 -5.824 10.352 1.00 94.69 87 LEU A N 1
ATOM 640 C CA . LEU A 1 87 ? 6.205 -6.396 11.131 1.00 94.69 87 LEU A CA 1
ATOM 641 C C . LEU A 1 87 ? 7.432 -5.479 11.228 1.00 94.69 87 LEU A C 1
ATOM 643 O O . LEU A 1 87 ? 8.346 -5.747 12.012 1.00 94.69 87 LEU A O 1
ATOM 647 N N . GLY A 1 88 ? 7.483 -4.404 10.439 1.00 93.81 88 GLY A N 1
ATOM 648 C CA . GLY A 1 88 ? 8.643 -3.520 10.370 1.00 93.81 88 GLY A CA 1
ATOM 649 C C . GLY A 1 88 ? 9.909 -4.293 9.997 1.00 93.81 88 GLY A C 1
ATOM 650 O O . GLY A 1 88 ? 9.914 -5.081 9.052 1.00 93.81 88 GLY A O 1
ATOM 651 N N . GLU A 1 89 ? 10.981 -4.097 10.768 1.00 94.94 89 GLU A N 1
ATOM 652 C CA . GLU A 1 89 ? 12.288 -4.738 10.541 1.00 94.94 89 GLU A CA 1
ATOM 653 C C . GLU A 1 89 ? 12.271 -6.265 10.688 1.00 94.94 89 GLU A C 1
ATOM 655 O O . GLU A 1 89 ? 13.184 -6.939 10.218 1.00 94.94 89 GLU A O 1
ATOM 660 N N . GLN A 1 90 ? 11.231 -6.822 11.317 1.00 96.25 90 GLN A N 1
ATOM 661 C CA . GLN A 1 90 ? 11.060 -8.269 11.459 1.00 96.25 90 GLN A CA 1
ATOM 662 C C . GLN A 1 90 ? 10.473 -8.919 10.196 1.00 96.25 90 GLN A C 1
ATOM 664 O O . GLN A 1 90 ? 10.461 -10.145 10.092 1.00 96.25 90 GLN A O 1
ATOM 669 N N . SER A 1 91 ? 9.989 -8.125 9.234 1.00 97.62 91 SER A N 1
ATOM 670 C CA . SER A 1 91 ? 9.502 -8.638 7.954 1.00 97.62 91 SER A CA 1
ATOM 671 C C . SER A 1 91 ? 10.641 -9.259 7.147 1.00 97.62 91 SER A C 1
ATOM 673 O O . SER A 1 91 ? 11.691 -8.647 6.937 1.00 97.62 91 SER A O 1
ATOM 675 N N . SER A 1 92 ? 10.389 -10.439 6.577 1.00 97.12 92 SER A N 1
ATOM 676 C CA . SER A 1 92 ? 11.316 -11.071 5.625 1.00 97.12 92 SER A CA 1
ATOM 677 C C . SER A 1 92 ? 11.544 -10.233 4.356 1.00 97.12 92 SER A C 1
ATOM 679 O O . SER A 1 92 ? 12.563 -10.392 3.684 1.00 97.12 92 SER A O 1
ATOM 681 N N . PHE A 1 93 ? 10.629 -9.306 4.052 1.00 97.56 93 PHE A N 1
ATOM 682 C CA . PHE A 1 93 ? 10.718 -8.397 2.913 1.00 97.56 93 PHE A CA 1
ATOM 683 C C . PHE A 1 93 ? 11.375 -7.057 3.264 1.00 97.56 93 PHE A C 1
ATOM 685 O O . PHE A 1 93 ? 11.670 -6.279 2.361 1.00 97.56 93 PHE A O 1
ATOM 692 N N . TYR A 1 94 ? 11.664 -6.769 4.538 1.00 96.50 94 TYR A N 1
ATOM 693 C CA . TYR A 1 94 ? 12.199 -5.464 4.946 1.00 96.50 94 TYR A CA 1
ATOM 694 C C . TYR A 1 94 ? 13.471 -5.080 4.175 1.00 96.50 94 TYR A C 1
ATOM 696 O O . TYR A 1 94 ? 13.628 -3.946 3.729 1.00 96.50 94 TYR A O 1
ATOM 704 N N . GLY A 1 95 ? 14.361 -6.051 3.948 1.00 96.00 95 GLY A N 1
ATOM 705 C CA . GLY A 1 95 ? 15.645 -5.828 3.285 1.00 96.00 95 GLY A CA 1
ATOM 706 C C . GLY A 1 95 ? 15.549 -5.361 1.829 1.00 96.00 95 GLY A C 1
ATOM 707 O O . GLY A 1 95 ? 16.456 -4.652 1.383 1.00 96.00 95 GLY A O 1
ATOM 708 N N . ILE A 1 96 ? 14.474 -5.716 1.113 1.00 96.31 96 ILE A N 1
ATOM 709 C CA . ILE A 1 96 ? 14.297 -5.394 -0.314 1.00 96.31 96 ILE A CA 1
ATOM 710 C C . ILE A 1 96 ? 13.597 -4.053 -0.554 1.00 96.31 96 ILE A C 1
ATOM 712 O O . ILE A 1 96 ? 13.641 -3.555 -1.676 1.00 96.31 96 ILE A O 1
ATOM 716 N N . PHE A 1 97 ? 12.993 -3.448 0.473 1.00 97.06 97 PHE A N 1
ATOM 717 C CA . PHE A 1 97 ? 12.415 -2.107 0.391 1.00 97.06 97 PHE A CA 1
ATOM 718 C C . PHE A 1 97 ? 13.401 -1.049 0.900 1.00 97.06 97 PHE A C 1
ATOM 720 O O . PHE A 1 97 ? 14.125 -1.233 1.880 1.00 97.06 97 PHE A O 1
ATOM 727 N N . GLN A 1 98 ? 13.429 0.093 0.225 1.00 93.50 98 GLN A N 1
ATOM 728 C CA . GLN A 1 98 ? 14.167 1.277 0.640 1.00 93.50 98 GLN A CA 1
ATOM 729 C C . GLN A 1 98 ? 13.528 1.836 1.921 1.00 93.50 98 GLN A C 1
ATOM 731 O O . GLN A 1 98 ? 12.386 2.276 1.888 1.00 93.50 98 GLN A O 1
ATOM 736 N N . SER A 1 99 ? 14.222 1.814 3.064 1.00 87.62 99 SER A N 1
ATOM 737 C CA . SER A 1 99 ? 13.704 2.420 4.310 1.00 87.62 99 SER A CA 1
ATOM 738 C C . SER A 1 99 ? 13.808 3.942 4.323 1.00 87.62 99 SER A C 1
ATOM 740 O O . SER A 1 99 ? 12.897 4.622 4.786 1.00 87.62 99 SER A O 1
ATOM 742 N N . ASN A 1 100 ? 14.898 4.484 3.782 1.00 84.88 100 ASN A N 1
ATOM 743 C CA . ASN A 1 100 ? 15.107 5.926 3.716 1.00 84.88 100 ASN A CA 1
ATOM 744 C C . ASN A 1 100 ? 14.234 6.533 2.617 1.00 84.88 100 ASN A C 1
ATOM 746 O O . ASN A 1 100 ? 14.285 6.069 1.484 1.00 84.88 100 ASN A O 1
ATOM 750 N N . GLY A 1 101 ? 13.482 7.583 2.945 1.00 81.94 101 GLY A N 1
ATOM 751 C CA . GLY A 1 101 ? 12.582 8.258 2.002 1.00 81.94 101 GLY A CA 1
ATOM 752 C C . GLY A 1 101 ? 11.136 7.768 2.067 1.00 81.94 101 GLY A C 1
ATOM 753 O O . GLY A 1 101 ? 10.244 8.504 1.668 1.00 81.94 101 GLY A O 1
ATOM 754 N N . ASP A 1 102 ? 10.869 6.609 2.677 1.00 90.06 102 ASP A N 1
ATOM 755 C CA . ASP A 1 102 ? 9.506 6.119 2.879 1.00 90.06 102 ASP A CA 1
ATOM 756 C C . ASP A 1 102 ? 8.779 6.906 3.988 1.00 90.06 102 ASP A C 1
ATOM 758 O O . ASP A 1 102 ? 8.795 6.566 5.179 1.00 90.06 102 ASP A O 1
ATOM 762 N N . LEU A 1 103 ? 8.130 7.994 3.574 1.00 91.12 103 LEU A N 1
ATOM 763 C CA . LEU A 1 103 ? 7.348 8.859 4.453 1.00 91.12 103 LEU A CA 1
ATOM 764 C C . LEU A 1 103 ? 6.062 8.194 4.959 1.00 91.12 103 LEU A C 1
ATOM 766 O O . LEU A 1 103 ? 5.578 8.590 6.017 1.00 91.12 103 LEU A O 1
ATOM 770 N N . LEU A 1 104 ? 5.530 7.178 4.267 1.00 93.44 104 LEU A N 1
ATOM 771 C CA . LEU A 1 104 ? 4.307 6.492 4.691 1.00 93.44 104 LEU A CA 1
ATOM 772 C C . LEU A 1 104 ? 4.551 5.712 5.984 1.00 93.44 104 LEU A C 1
ATOM 774 O O . LEU A 1 104 ? 3.815 5.890 6.952 1.00 93.44 104 LEU A O 1
ATOM 778 N N . ARG A 1 105 ? 5.623 4.911 6.046 1.00 93.19 105 ARG A N 1
ATOM 779 C CA . ARG A 1 105 ? 5.982 4.182 7.278 1.00 93.19 105 ARG A CA 1
ATOM 780 C C . ARG A 1 105 ? 6.169 5.116 8.471 1.00 93.19 105 ARG A C 1
ATOM 782 O O . ARG A 1 105 ? 5.667 4.836 9.557 1.00 93.19 105 ARG A O 1
ATOM 789 N N . SER A 1 106 ? 6.859 6.234 8.251 1.00 90.94 106 SER A N 1
ATOM 790 C CA . SER A 1 106 ? 7.088 7.248 9.286 1.00 90.94 106 SER A CA 1
ATOM 791 C C . SER A 1 106 ? 5.781 7.906 9.745 1.00 90.94 106 SER A C 1
ATOM 793 O O . SER A 1 106 ? 5.565 8.076 10.945 1.00 90.94 106 SER A O 1
ATOM 795 N N . ALA A 1 107 ? 4.893 8.241 8.804 1.00 91.38 107 ALA A N 1
ATOM 796 C CA . ALA A 1 107 ? 3.594 8.841 9.096 1.00 91.38 107 ALA A CA 1
ATOM 797 C C . ALA A 1 107 ? 2.700 7.894 9.908 1.00 91.38 107 ALA A C 1
ATOM 799 O O . ALA A 1 107 ? 2.194 8.300 10.951 1.00 91.38 107 ALA A O 1
ATOM 800 N N . LEU A 1 108 ? 2.590 6.624 9.501 1.00 92.69 108 LEU A N 1
ATOM 801 C CA . LEU A 1 108 ? 1.803 5.625 10.232 1.00 92.69 108 LEU A CA 1
ATOM 802 C C . LEU A 1 108 ? 2.361 5.376 11.632 1.00 92.69 108 LEU A C 1
ATOM 804 O O . LEU A 1 108 ? 1.601 5.259 12.587 1.00 92.69 108 LEU A O 1
ATOM 808 N N . GLN A 1 109 ? 3.684 5.324 11.798 1.00 90.25 109 GLN A N 1
ATOM 809 C CA . GLN A 1 109 ? 4.275 5.186 13.129 1.00 90.25 109 GLN A CA 1
ATOM 810 C C . GLN A 1 109 ? 3.899 6.367 14.038 1.00 90.25 109 GLN A C 1
ATOM 812 O O . GLN A 1 109 ? 3.518 6.156 15.192 1.00 90.25 109 GLN A O 1
ATOM 817 N N . ALA A 1 110 ? 3.987 7.596 13.522 1.00 91.12 110 ALA A N 1
ATOM 818 C CA . ALA A 1 110 ? 3.625 8.799 14.264 1.00 91.12 110 ALA A CA 1
ATOM 819 C C . ALA A 1 110 ? 2.126 8.844 14.594 1.00 91.12 110 ALA A C 1
ATOM 821 O O . ALA A 1 110 ? 1.761 9.177 15.721 1.00 91.12 110 ALA A O 1
ATOM 822 N N . GLU A 1 111 ? 1.267 8.471 13.645 1.00 90.12 111 GLU A N 1
ATOM 823 C CA . GLU A 1 111 ? -0.178 8.391 13.843 1.00 90.12 111 GLU A CA 1
ATOM 824 C C . GLU A 1 111 ? -0.534 7.365 14.921 1.00 90.12 111 GLU A C 1
ATOM 826 O O . GLU A 1 111 ? -1.196 7.699 15.904 1.00 90.12 111 GLU A O 1
ATOM 831 N N . ARG A 1 112 ? -0.043 6.129 14.790 1.00 90.12 112 ARG A N 1
ATOM 832 C CA . ARG A 1 112 ? -0.319 5.044 15.740 1.00 90.12 112 ARG A CA 1
ATOM 833 C C . ARG A 1 112 ? 0.173 5.373 17.152 1.00 90.12 112 ARG A C 1
ATOM 835 O O . ARG A 1 112 ? -0.461 4.972 18.121 1.00 90.12 112 ARG A O 1
ATOM 842 N N . ALA A 1 113 ? 1.267 6.127 17.285 1.00 87.81 113 ALA A N 1
ATOM 843 C CA . ALA A 1 113 ? 1.757 6.599 18.581 1.00 87.81 113 ALA A CA 1
ATOM 844 C C . ALA A 1 113 ? 0.836 7.649 19.233 1.00 87.81 113 ALA A C 1
ATOM 846 O O . ALA A 1 113 ? 0.810 7.767 20.458 1.00 87.81 113 ALA A O 1
ATOM 847 N N . GLN A 1 114 ? 0.086 8.410 18.430 1.00 86.00 114 GLN A N 1
ATOM 848 C CA . GLN A 1 114 ? -0.890 9.398 18.903 1.00 86.00 114 GLN A CA 1
ATOM 849 C C . GLN A 1 114 ? -2.285 8.798 19.112 1.00 86.00 114 GLN A C 1
ATOM 851 O O . GLN A 1 114 ? -3.068 9.332 19.900 1.00 86.00 114 GLN A O 1
ATOM 856 N N . GLN A 1 115 ? -2.601 7.689 18.438 1.00 81.94 115 GLN A N 1
ATOM 857 C CA . GLN A 1 115 ? -3.846 6.953 18.626 1.00 81.94 115 GLN A CA 1
ATOM 858 C C . GLN A 1 115 ? -3.827 6.198 19.960 1.00 81.94 115 GLN A C 1
ATOM 860 O O . GLN A 1 115 ? -3.544 5.005 20.039 1.00 81.94 115 GLN A O 1
ATOM 865 N N . ASN A 1 116 ? -4.154 6.916 21.031 1.00 73.19 116 ASN A N 1
ATOM 866 C CA . ASN A 1 116 ? -4.374 6.336 22.344 1.00 73.19 116 ASN A CA 1
ATOM 867 C C . ASN A 1 116 ? -5.665 6.912 22.927 1.00 73.19 116 ASN A C 1
ATOM 869 O O . ASN A 1 116 ? -5.777 8.116 23.160 1.00 73.19 116 ASN A O 1
ATOM 873 N N . ALA A 1 117 ? -6.666 6.057 23.114 1.00 76.12 117 ALA A N 1
ATOM 874 C CA . ALA A 1 117 ? -7.956 6.442 23.664 1.00 76.12 117 ALA A CA 1
ATOM 875 C C . ALA A 1 117 ? -8.244 5.599 24.902 1.00 76.12 117 ALA A C 1
ATOM 877 O O . ALA A 1 117 ? -8.230 4.368 24.858 1.00 76.12 117 ALA A O 1
ATOM 878 N N . GLU A 1 118 ? -8.526 6.268 26.018 1.00 79.44 118 GLU A N 1
ATOM 879 C CA . GLU A 1 118 ? -8.922 5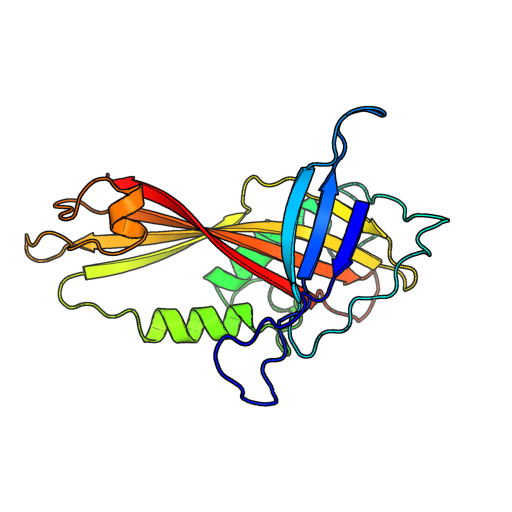.579 27.240 1.00 79.44 118 GLU A CA 1
ATOM 880 C C . GLU A 1 118 ? -10.157 4.709 26.980 1.00 79.44 118 GLU A C 1
ATOM 882 O O . GLU A 1 118 ? -11.186 5.191 26.501 1.00 79.44 118 GLU A O 1
ATOM 887 N N . ASN A 1 119 ? -10.089 3.442 27.390 1.00 85.00 119 ASN A N 1
ATOM 888 C CA . ASN A 1 119 ? -11.156 2.452 27.214 1.00 85.00 119 ASN A CA 1
ATOM 889 C C . ASN A 1 119 ? -11.428 2.052 25.753 1.00 85.00 119 ASN A C 1
ATOM 891 O O . ASN A 1 119 ? -12.550 1.662 25.429 1.00 85.00 119 ASN A O 1
ATOM 895 N N . VAL A 1 120 ? -10.426 2.116 24.876 1.00 90.44 120 VAL A N 1
ATOM 896 C CA . VAL A 1 120 ? -10.500 1.540 23.528 1.00 90.44 120 VAL A CA 1
ATOM 897 C C . VAL A 1 120 ? -9.246 0.716 23.271 1.00 90.44 120 VAL A C 1
ATOM 899 O O . VAL A 1 120 ? -8.135 1.201 23.463 1.00 90.44 120 VAL A O 1
ATOM 902 N N . VAL A 1 121 ? -9.416 -0.528 22.831 1.00 91.69 121 VAL A N 1
ATOM 903 C CA . VAL A 1 121 ? -8.311 -1.328 22.291 1.00 91.69 121 VAL A CA 1
ATOM 904 C C . VAL A 1 121 ? -8.278 -1.105 20.787 1.00 91.69 121 VAL A C 1
ATOM 906 O O . VAL A 1 121 ? -9.291 -1.288 20.113 1.00 91.69 121 VAL A O 1
ATOM 909 N N . ILE A 1 122 ? -7.122 -0.687 20.275 1.00 93.44 122 ILE A N 1
ATOM 910 C CA . ILE A 1 122 ? -6.909 -0.442 18.849 1.00 93.44 122 ILE A CA 1
ATOM 911 C C . ILE A 1 122 ? -5.952 -1.503 18.317 1.00 93.44 122 ILE A C 1
ATOM 913 O O . ILE A 1 122 ? -4.890 -1.730 18.900 1.00 93.44 122 ILE A O 1
ATOM 917 N N . SER A 1 123 ? -6.318 -2.156 17.217 1.00 93.94 123 SER A N 1
ATOM 918 C CA . SER A 1 123 ? -5.426 -3.067 16.501 1.00 93.94 123 SER A CA 1
ATOM 919 C C . SER A 1 123 ? -5.421 -2.783 15.004 1.00 93.94 123 SER A C 1
ATOM 921 O O . SER A 1 123 ? -6.401 -2.300 14.440 1.00 93.94 123 SER A O 1
ATOM 923 N N . TYR A 1 124 ? -4.286 -3.074 14.373 1.00 95.06 124 TYR A N 1
ATOM 924 C CA . TYR A 1 124 ? -4.011 -2.753 12.976 1.00 95.06 124 TYR A CA 1
ATOM 925 C C . TYR A 1 124 ? -3.720 -4.041 12.219 1.00 95.06 124 TYR A C 1
ATOM 927 O O . TYR A 1 124 ? -2.973 -4.895 12.695 1.00 95.06 124 TYR A O 1
ATOM 935 N N . THR A 1 125 ? -4.302 -4.188 11.036 1.00 96.44 125 THR A N 1
ATOM 936 C CA . THR A 1 125 ? -4.040 -5.306 10.127 1.00 96.44 125 THR A CA 1
ATOM 937 C C . THR A 1 125 ? -3.784 -4.751 8.738 1.00 96.44 125 THR A C 1
ATOM 939 O O . THR A 1 125 ? -4.633 -4.047 8.209 1.00 96.44 125 THR A O 1
ATOM 942 N N . ASN A 1 126 ? -2.640 -5.076 8.139 1.00 96.88 126 ASN A N 1
ATOM 943 C CA . ASN A 1 126 ? -2.303 -4.659 6.779 1.00 96.88 126 ASN A CA 1
ATOM 944 C C . ASN A 1 126 ? -2.403 -5.862 5.846 1.00 96.88 126 ASN A C 1
ATOM 946 O O . ASN A 1 126 ? -1.830 -6.914 6.131 1.00 96.88 126 ASN A O 1
ATOM 950 N N . VAL A 1 127 ? -3.109 -5.711 4.729 1.00 97.25 127 VAL A N 1
ATOM 951 C CA . VAL A 1 127 ? -3.248 -6.755 3.705 1.00 97.25 127 VAL A CA 1
ATOM 952 C C . VAL A 1 127 ? -3.121 -6.159 2.309 1.00 97.25 127 VAL A C 1
ATOM 954 O O . VAL A 1 127 ? -3.369 -4.974 2.100 1.00 97.25 127 VAL A O 1
ATOM 957 N N . ALA A 1 128 ? -2.749 -6.980 1.327 1.00 97.38 128 ALA A N 1
ATOM 958 C CA . ALA A 1 128 ? -2.842 -6.561 -0.067 1.00 97.38 128 ALA A CA 1
ATOM 959 C C . ALA A 1 128 ? -4.296 -6.177 -0.391 1.00 97.38 128 ALA A C 1
ATOM 961 O O . ALA A 1 128 ? -5.214 -6.957 -0.135 1.00 97.38 128 ALA A O 1
ATOM 962 N N . GLY A 1 129 ? -4.491 -4.978 -0.936 1.00 94.75 129 GLY A N 1
ATOM 963 C CA . GLY A 1 129 ? -5.806 -4.509 -1.357 1.00 94.75 129 GLY A CA 1
ATOM 964 C C . GLY A 1 129 ? -6.249 -5.174 -2.660 1.00 94.75 129 GLY A C 1
ATOM 965 O O . GLY A 1 129 ? -5.461 -5.809 -3.361 1.00 94.75 129 GLY A O 1
ATOM 966 N N . THR A 1 130 ? -7.516 -4.990 -3.022 1.00 92.69 130 THR A N 1
ATOM 967 C CA . THR A 1 130 ? -8.120 -5.618 -4.213 1.00 92.69 130 THR A CA 1
ATOM 968 C C . THR A 1 130 ? -7.986 -4.790 -5.496 1.00 92.69 130 THR A C 1
ATOM 970 O O . THR A 1 130 ? -8.624 -5.110 -6.500 1.00 92.69 130 THR A O 1
ATOM 973 N N . GLY A 1 131 ? -7.235 -3.686 -5.465 1.00 91.69 131 GLY A N 1
ATOM 974 C CA . GLY A 1 131 ? -6.998 -2.842 -6.633 1.00 91.69 131 GLY A CA 1
ATOM 975 C C . GLY A 1 131 ? -6.183 -3.560 -7.721 1.00 91.69 131 GLY A C 1
ATOM 976 O O . GLY A 1 131 ? -5.433 -4.492 -7.420 1.00 91.69 131 GLY A O 1
ATOM 977 N N . PRO A 1 132 ? -6.326 -3.157 -8.996 1.00 94.31 132 PRO A N 1
ATOM 978 C CA . PRO A 1 132 ? -5.604 -3.786 -10.094 1.00 94.31 132 PRO A CA 1
ATOM 979 C C . PRO A 1 132 ? -4.100 -3.528 -9.989 1.00 94.31 132 PRO A C 1
ATOM 981 O O . PRO A 1 132 ? -3.666 -2.402 -9.793 1.00 94.31 132 PRO A O 1
ATOM 984 N N . VAL A 1 133 ? -3.282 -4.548 -10.217 1.00 96.56 133 VAL A N 1
ATOM 985 C CA . VAL A 1 133 ? -1.829 -4.364 -10.319 1.00 96.56 133 VAL A CA 1
ATOM 986 C C . VAL A 1 133 ? -1.512 -3.751 -11.681 1.00 96.56 133 VAL A C 1
ATOM 988 O O . VAL A 1 133 ? -1.784 -4.362 -12.716 1.00 96.56 133 VAL A O 1
ATOM 991 N N . VAL A 1 134 ? -0.929 -2.552 -11.694 1.00 95.75 134 VAL A N 1
ATOM 992 C CA . VAL A 1 134 ? -0.485 -1.893 -12.930 1.00 95.75 134 VAL A CA 1
ATOM 993 C C . VAL A 1 134 ? 1.018 -1.716 -12.883 1.00 95.75 134 VAL A C 1
ATOM 995 O O . VAL A 1 134 ? 1.524 -1.004 -12.026 1.00 95.75 134 VAL A O 1
ATOM 998 N N . ALA A 1 135 ? 1.728 -2.331 -13.824 1.00 95.31 135 ALA A N 1
ATOM 999 C CA . ALA A 1 135 ? 3.172 -2.207 -13.937 1.00 95.31 135 ALA A CA 1
ATOM 1000 C C . ALA A 1 135 ? 3.560 -1.659 -15.314 1.00 95.31 135 ALA A C 1
ATOM 1002 O O . ALA A 1 135 ? 3.086 -2.146 -16.341 1.00 95.31 135 ALA A O 1
ATOM 1003 N N . LEU A 1 136 ? 4.414 -0.640 -15.334 1.00 93.19 136 LEU A N 1
ATOM 1004 C CA . LEU A 1 136 ? 4.859 0.067 -16.533 1.00 93.19 136 LEU A CA 1
ATOM 1005 C C . LEU A 1 136 ? 6.384 0.095 -16.563 1.00 93.19 136 LEU A C 1
ATOM 1007 O O . LEU A 1 136 ? 7.001 0.530 -15.595 1.00 93.19 136 LEU A O 1
ATOM 1011 N N . ALA A 1 137 ? 6.994 -0.352 -17.658 1.00 92.06 137 ALA A N 1
ATOM 1012 C CA . ALA A 1 137 ? 8.448 -0.374 -17.776 1.00 92.06 137 ALA A CA 1
ATOM 1013 C C . ALA A 1 137 ? 9.044 1.047 -17.718 1.00 92.06 137 ALA A C 1
ATOM 1015 O O . ALA A 1 137 ? 8.477 2.000 -18.266 1.00 92.06 137 ALA A O 1
ATOM 1016 N N . THR A 1 138 ? 10.199 1.191 -17.070 1.00 90.19 138 THR A N 1
ATOM 1017 C CA . THR A 1 138 ? 11.000 2.427 -17.085 1.00 90.19 138 THR A CA 1
ATOM 1018 C C . THR A 1 138 ? 12.114 2.332 -18.127 1.00 90.19 138 THR A C 1
ATOM 1020 O O . THR A 1 138 ? 12.454 1.242 -18.593 1.00 90.19 138 THR A O 1
ATOM 1023 N N . THR A 1 139 ? 12.715 3.465 -18.497 1.00 84.62 139 THR A N 1
ATOM 1024 C CA . THR A 1 139 ? 13.901 3.483 -19.379 1.00 84.62 139 THR A CA 1
ATOM 1025 C C . THR A 1 139 ? 15.172 3.037 -18.649 1.00 84.62 139 THR A C 1
ATOM 1027 O O . THR A 1 139 ? 16.140 2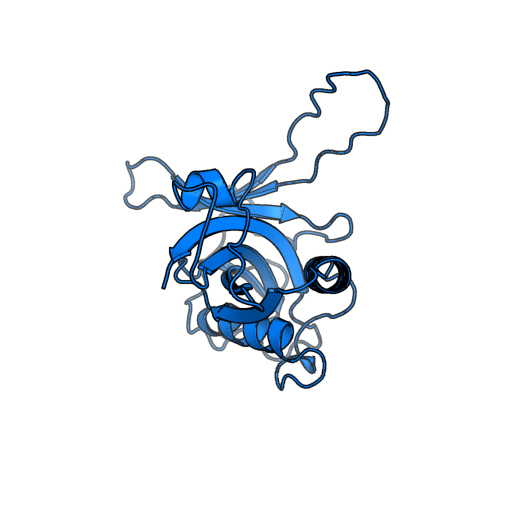.623 -19.283 1.00 84.62 139 THR A O 1
ATOM 1030 N N . THR A 1 140 ? 15.154 3.059 -17.315 1.00 74.38 140 THR A N 1
ATOM 1031 C CA . THR A 1 140 ? 16.282 2.775 -16.415 1.00 74.38 140 THR A CA 1
ATOM 1032 C C . THR A 1 140 ? 16.346 1.323 -15.919 1.00 74.38 140 THR A C 1
ATOM 1034 O O . THR A 1 140 ? 16.917 1.061 -14.868 1.00 74.38 140 THR A O 1
ATOM 1037 N N . ALA A 1 141 ? 15.782 0.368 -16.668 1.00 82.00 141 ALA A N 1
ATOM 1038 C CA . ALA A 1 141 ? 15.753 -1.060 -16.317 1.00 82.00 141 ALA A CA 1
ATOM 1039 C C . ALA A 1 141 ? 15.025 -1.369 -14.986 1.00 82.00 141 ALA A C 1
ATOM 1041 O O . ALA A 1 141 ? 15.596 -1.868 -14.015 1.00 82.00 141 ALA A O 1
ATOM 1042 N N . GLY A 1 142 ? 13.715 -1.128 -14.978 1.00 93.06 142 GLY A N 1
ATOM 1043 C CA . GLY A 1 142 ? 12.794 -1.502 -13.908 1.00 93.06 142 GLY A CA 1
ATOM 1044 C C . GLY A 1 142 ? 11.346 -1.252 -14.324 1.00 93.06 142 GLY A C 1
ATOM 1045 O O . GLY A 1 142 ? 11.037 -1.146 -15.515 1.00 93.06 142 GLY A O 1
ATOM 1046 N N . ALA A 1 143 ? 10.451 -1.151 -13.346 1.00 95.25 143 ALA A N 1
ATOM 1047 C CA . ALA A 1 143 ? 9.060 -0.793 -13.584 1.00 95.25 143 ALA A CA 1
ATOM 1048 C C . ALA A 1 143 ? 8.504 0.134 -12.502 1.00 95.25 143 ALA A C 1
ATOM 1050 O O . ALA A 1 143 ? 8.788 -0.028 -11.317 1.00 95.25 143 ALA A O 1
ATOM 1051 N N . LEU A 1 144 ? 7.644 1.061 -12.916 1.00 95.00 144 LEU A N 1
ATOM 1052 C CA . LEU A 1 144 ? 6.702 1.724 -12.027 1.00 95.00 144 LEU A CA 1
ATOM 1053 C C . LEU A 1 144 ? 5.527 0.786 -11.771 1.00 95.00 144 LEU A C 1
ATOM 1055 O O . LEU A 1 144 ? 4.866 0.356 -12.715 1.00 95.00 144 LEU A O 1
ATOM 1059 N N . VAL A 1 145 ? 5.274 0.471 -10.506 1.00 96.75 145 VAL A N 1
ATOM 1060 C CA . VAL A 1 145 ? 4.253 -0.484 -10.077 1.00 96.75 145 VAL A CA 1
ATOM 1061 C C . VAL A 1 145 ? 3.250 0.216 -9.169 1.00 96.75 145 VAL A C 1
ATOM 1063 O O . VAL A 1 145 ? 3.585 0.641 -8.065 1.00 96.75 145 VAL A O 1
ATOM 1066 N N . SER A 1 146 ? 2.009 0.325 -9.635 1.00 97.44 146 SER A N 1
ATOM 1067 C CA . SER A 1 146 ? 0.878 0.812 -8.854 1.00 97.44 146 SER A CA 1
ATOM 1068 C C . SER A 1 146 ? 0.084 -0.348 -8.278 1.00 97.44 146 SER A C 1
ATOM 1070 O O . SER A 1 146 ? -0.341 -1.249 -9.006 1.00 97.44 146 SER A O 1
ATOM 1072 N N . VAL A 1 147 ? -0.104 -0.309 -6.963 1.00 98.06 147 VAL A N 1
ATOM 1073 C CA . VAL A 1 147 ? -0.827 -1.319 -6.189 1.00 98.06 147 VAL A CA 1
ATOM 1074 C C . VAL A 1 147 ? -1.600 -0.662 -5.052 1.00 98.06 147 VAL A C 1
ATOM 1076 O O . VAL A 1 147 ? -1.407 0.513 -4.741 1.00 98.06 147 VAL A O 1
ATOM 1079 N N . SER A 1 148 ? -2.483 -1.426 -4.414 1.00 97.88 148 SER A N 1
ATOM 1080 C CA . SER A 1 148 ? -3.176 -0.998 -3.198 1.00 97.88 148 SER A CA 1
ATOM 1081 C C . SER A 1 148 ? -2.849 -1.891 -2.009 1.00 97.88 148 SER A C 1
ATOM 1083 O O . SER A 1 148 ? -2.724 -3.105 -2.172 1.00 97.88 148 SER A O 1
ATOM 1085 N N . VAL A 1 149 ? -2.797 -1.306 -0.819 1.00 98.31 149 VAL A N 1
ATOM 1086 C CA . VAL A 1 149 ? -2.756 -2.009 0.471 1.00 98.31 149 VAL A CA 1
ATOM 1087 C C . VAL A 1 149 ? -3.919 -1.501 1.307 1.00 98.31 149 VAL A C 1
ATOM 1089 O O . VAL A 1 149 ? -4.156 -0.299 1.338 1.00 98.31 149 VAL A O 1
ATOM 1092 N N . ASP A 1 150 ? -4.628 -2.402 1.972 1.00 97.94 150 ASP A N 1
ATOM 1093 C CA . ASP A 1 150 ? -5.694 -2.039 2.898 1.00 97.94 150 ASP A CA 1
ATOM 1094 C C . ASP A 1 150 ? -5.178 -2.186 4.334 1.00 97.94 150 ASP A C 1
ATOM 1096 O O . ASP A 1 150 ? -4.740 -3.266 4.742 1.00 97.94 150 ASP A O 1
ATOM 1100 N N . GLU A 1 151 ? -5.252 -1.103 5.103 1.00 97.12 151 GLU A N 1
ATOM 1101 C CA . GLU A 1 151 ? -5.121 -1.125 6.553 1.00 97.12 151 GLU A CA 1
ATOM 1102 C C . GLU A 1 151 ? -6.506 -1.197 7.188 1.00 97.12 151 GLU A C 1
ATOM 1104 O O . GLU A 1 151 ? -7.379 -0.357 6.969 1.00 97.12 151 GLU A O 1
ATOM 1109 N N . ILE A 1 152 ? -6.709 -2.223 8.000 1.00 96.88 152 ILE A N 1
ATOM 1110 C CA . ILE A 1 152 ? -7.909 -2.415 8.793 1.00 96.88 152 ILE A CA 1
ATOM 1111 C C . ILE A 1 152 ? -7.568 -2.032 10.227 1.00 96.88 152 ILE A C 1
ATOM 1113 O O . ILE A 1 152 ? -6.825 -2.743 10.908 1.00 96.88 152 ILE A O 1
ATOM 1117 N N . VAL A 1 153 ? -8.136 -0.916 10.671 1.00 95.56 153 VAL A N 1
ATOM 1118 C CA . VAL A 1 153 ? -8.057 -0.448 12.051 1.00 95.56 153 VAL A CA 1
ATOM 1119 C C . VAL A 1 153 ? -9.305 -0.914 12.783 1.00 95.56 153 VAL A C 1
ATOM 1121 O O . VAL A 1 153 ? -10.427 -0.494 12.480 1.00 95.56 153 VAL A O 1
ATOM 1124 N N . ARG A 1 154 ? -9.111 -1.809 13.746 1.00 95.69 154 ARG A N 1
ATOM 1125 C CA . ARG A 1 154 ? -10.159 -2.253 14.657 1.00 95.69 154 ARG A CA 1
ATOM 1126 C C . ARG A 1 154 ? -10.173 -1.343 15.873 1.00 95.69 154 ARG A C 1
ATOM 1128 O O . ARG A 1 154 ? -9.173 -1.256 16.579 1.00 95.69 154 ARG A O 1
ATOM 1135 N N . PHE A 1 155 ? -11.328 -0.757 16.162 1.00 94.06 155 PHE A N 1
ATOM 1136 C CA . PHE A 1 155 ? -11.587 -0.053 17.414 1.00 94.06 155 PHE A CA 1
ATOM 1137 C C . PHE A 1 155 ? -12.533 -0.892 18.262 1.00 94.06 155 PHE A C 1
ATOM 1139 O O . PHE A 1 155 ? -13.682 -1.116 17.879 1.00 94.06 155 PHE A O 1
ATOM 1146 N N . GLU A 1 156 ? -12.062 -1.349 19.416 1.00 92.88 156 GLU A N 1
ATOM 1147 C CA . GLU A 1 156 ? -12.827 -2.188 20.329 1.00 92.88 156 GLU A CA 1
ATOM 1148 C C . GLU A 1 156 ? -13.140 -1.429 21.628 1.00 92.88 156 GLU A C 1
ATOM 1150 O O . GLU A 1 156 ? -12.214 -1.112 22.383 1.00 92.88 156 GLU A O 1
ATOM 1155 N N . PRO A 1 157 ? -14.422 -1.114 21.907 1.00 91.44 157 PRO A N 1
ATOM 1156 C CA . PRO A 1 157 ? -14.798 -0.439 23.142 1.00 91.44 157 PRO A CA 1
ATOM 1157 C C . PRO A 1 157 ? -14.530 -1.318 24.365 1.00 91.44 157 PRO A C 1
ATOM 1159 O O . PRO A 1 157 ? -14.857 -2.501 24.380 1.00 91.44 157 PRO A O 1
ATOM 1162 N N . GLN A 1 158 ? -14.011 -0.711 25.429 1.00 88.44 158 GLN A N 1
ATOM 1163 C CA . GLN A 1 158 ? -13.809 -1.341 26.731 1.00 88.44 158 GLN A CA 1
ATOM 1164 C C . GLN A 1 158 ? -14.706 -0.704 27.798 1.00 88.44 158 GLN A C 1
ATOM 1166 O O . GLN A 1 158 ? -15.194 0.422 27.667 1.00 88.44 158 GLN A O 1
ATOM 1171 N N . GLY A 1 159 ? -14.943 -1.445 28.883 1.00 82.56 159 GLY A N 1
ATOM 1172 C CA . GLY A 1 159 ? -15.690 -0.940 30.041 1.00 82.56 159 GLY A CA 1
ATOM 1173 C C . GLY A 1 159 ? -17.176 -0.664 29.778 1.00 82.56 159 GLY A C 1
ATOM 1174 O O . GLY A 1 159 ? -17.767 0.163 30.468 1.00 82.56 159 GLY A O 1
ATOM 1175 N N . GLY A 1 160 ? -17.782 -1.312 28.772 1.00 79.06 160 GLY A N 1
ATOM 1176 C CA . GLY A 1 160 ? -19.211 -1.175 28.450 1.00 79.06 160 GLY A CA 1
ATOM 1177 C C . GLY A 1 160 ? -19.616 0.200 27.904 1.00 79.06 160 GLY A C 1
ATOM 1178 O O . GLY A 1 160 ? -20.798 0.542 27.910 1.00 79.06 160 GLY A O 1
ATOM 1179 N N . ARG A 1 161 ? -18.645 1.009 27.463 1.00 84.00 161 ARG A N 1
ATOM 1180 C CA . ARG A 1 161 ? -18.870 2.339 26.888 1.00 84.00 161 ARG A CA 1
ATOM 1181 C C . ARG A 1 161 ? -19.000 2.245 25.374 1.00 84.00 161 ARG A C 1
ATOM 1183 O O . ARG A 1 161 ? -18.291 1.482 24.734 1.00 84.00 161 ARG A O 1
ATOM 1190 N N . ASN A 1 162 ? -19.855 3.078 24.793 1.00 87.44 162 ASN A N 1
ATOM 1191 C CA . ASN A 1 162 ? -19.944 3.197 23.341 1.00 87.44 162 ASN A CA 1
ATOM 1192 C C . ASN A 1 162 ? -18.752 3.992 22.794 1.00 87.44 162 ASN A C 1
ATOM 1194 O O . ASN A 1 162 ? -18.350 5.000 23.382 1.00 87.44 162 ASN A O 1
ATOM 1198 N N . LEU A 1 163 ? -18.256 3.596 21.624 1.00 89.62 163 LEU A N 1
ATOM 1199 C CA . LEU A 1 163 ? -17.343 4.413 20.834 1.00 89.62 163 LEU A CA 1
ATOM 1200 C C . LEU A 1 163 ? -18.100 5.603 20.255 1.00 89.62 163 LEU A C 1
ATOM 1202 O O . LEU A 1 163 ? -19.152 5.434 19.635 1.00 89.62 163 LEU A O 1
ATOM 1206 N N . LYS A 1 164 ? -17.547 6.804 20.430 1.00 90.88 164 LYS A N 1
ATOM 1207 C CA . LYS A 1 164 ? -18.055 8.008 19.776 1.00 90.88 164 LYS A CA 1
ATOM 1208 C C . LYS A 1 164 ? -17.348 8.195 18.437 1.00 90.88 164 LYS A C 1
ATOM 1210 O O . LYS A 1 164 ? -16.159 8.496 18.404 1.00 90.88 164 LYS A O 1
ATOM 1215 N N . LEU A 1 165 ? -18.093 8.047 17.348 1.00 91.25 165 LEU A N 1
ATOM 1216 C CA . LEU A 1 165 ? -17.599 8.241 15.989 1.00 91.25 165 LEU A CA 1
ATOM 1217 C C . LEU A 1 165 ? -17.805 9.693 15.556 1.00 91.25 165 LEU A C 1
ATOM 1219 O O . LEU A 1 165 ? -18.849 10.299 15.808 1.00 91.25 165 LEU A O 1
ATOM 1223 N N . THR A 1 166 ? -16.817 10.255 14.867 1.00 91.50 166 THR A N 1
ATOM 1224 C CA . THR A 1 166 ? -16.848 11.632 14.359 1.00 91.50 166 THR A CA 1
ATOM 1225 C C . THR A 1 166 ? -16.390 11.677 12.902 1.00 91.50 166 THR A C 1
ATOM 1227 O O . THR A 1 166 ? -15.885 10.690 12.363 1.00 91.50 166 THR A O 1
ATOM 1230 N N . GLY A 1 167 ? -16.621 12.813 12.235 1.00 93.56 167 GLY A N 1
ATOM 1231 C CA . GLY A 1 167 ? -16.141 13.059 10.874 1.00 93.56 167 GLY A CA 1
ATOM 1232 C C . GLY A 1 167 ? -16.498 11.944 9.885 1.00 93.56 167 GLY A C 1
ATOM 1233 O O . GLY A 1 167 ? -17.650 11.511 9.808 1.00 93.56 167 GLY A O 1
ATOM 1234 N N . ALA A 1 168 ? -15.491 11.478 9.143 1.00 92.56 168 ALA A N 1
ATOM 1235 C CA . ALA A 1 168 ? -15.648 10.451 8.118 1.00 92.56 168 ALA A CA 1
ATOM 1236 C C . ALA A 1 168 ? -16.049 9.078 8.689 1.00 92.56 168 ALA A C 1
ATOM 1238 O O . ALA A 1 168 ? -16.840 8.374 8.064 1.00 92.56 168 ALA A O 1
ATOM 1239 N N . LEU A 1 169 ? -15.594 8.726 9.901 1.00 92.75 169 LEU A N 1
ATOM 1240 C CA . LEU A 1 169 ? -15.995 7.477 10.559 1.00 92.75 169 LEU A CA 1
ATOM 1241 C C . LEU A 1 169 ? -17.501 7.461 10.838 1.00 92.75 169 LEU A C 1
ATOM 1243 O O . LEU A 1 169 ? -18.170 6.487 10.509 1.00 92.75 169 LEU A O 1
ATOM 1247 N N . LYS A 1 170 ? -18.053 8.560 11.372 1.00 94.19 170 LYS A N 1
ATOM 1248 C CA . LYS A 1 170 ? -19.507 8.716 11.565 1.00 94.19 170 LYS A CA 1
ATOM 1249 C C . LYS A 1 170 ? -20.255 8.685 10.234 1.00 94.19 170 LYS A C 1
ATOM 1251 O O . LYS A 1 170 ? -21.297 8.043 10.140 1.00 94.19 170 LYS A O 1
ATOM 1256 N N . ALA A 1 171 ? -19.738 9.385 9.223 1.00 93.62 171 ALA A N 1
ATOM 1257 C CA . ALA A 1 171 ? -20.376 9.465 7.912 1.00 93.62 171 ALA A CA 1
ATOM 1258 C C . ALA A 1 171 ? -20.510 8.084 7.248 1.00 93.62 171 ALA A C 1
ATOM 1260 O O . ALA A 1 171 ? -21.566 7.779 6.705 1.00 93.62 171 ALA A O 1
ATOM 1261 N N . LEU A 1 172 ? -19.475 7.242 7.339 1.00 93.75 172 LEU A N 1
ATOM 1262 C CA . LEU A 1 172 ? -19.487 5.894 6.765 1.00 93.75 172 LEU A CA 1
ATOM 1263 C C . LEU A 1 172 ? -20.180 4.857 7.653 1.00 93.75 172 LEU A C 1
ATOM 1265 O O . LEU A 1 172 ? -20.840 3.966 7.131 1.00 93.75 172 LEU A O 1
ATOM 1269 N N . ALA A 1 173 ? -20.067 4.968 8.979 1.00 93.31 173 ALA A N 1
ATOM 1270 C CA . ALA A 1 173 ? -20.770 4.075 9.901 1.00 93.31 173 ALA A CA 1
ATOM 1271 C C . ALA A 1 173 ? -22.285 4.341 9.949 1.00 93.31 173 ALA A C 1
ATOM 1273 O O . ALA A 1 173 ? -23.048 3.482 10.386 1.00 93.31 173 ALA A O 1
ATOM 1274 N N . GLY A 1 174 ? -22.723 5.548 9.573 1.00 93.44 174 GLY A N 1
ATOM 1275 C CA . GLY A 1 174 ? -24.121 5.980 9.655 1.00 93.44 174 GLY A CA 1
ATOM 1276 C C . GLY A 1 174 ? -24.628 6.220 11.084 1.00 93.44 174 GLY A C 1
ATOM 1277 O O . GLY A 1 174 ? -25.802 6.527 11.275 1.00 93.44 174 GLY A O 1
ATOM 1278 N N . THR A 1 175 ? -23.761 6.109 12.095 1.00 92.75 175 THR A N 1
ATOM 1279 C CA . THR A 1 175 ? -24.085 6.312 13.512 1.00 92.75 175 THR A CA 1
ATOM 1280 C C . THR A 1 175 ? -22.982 7.095 14.217 1.00 92.75 175 THR A C 1
ATOM 1282 O O . THR A 1 175 ? -21.809 7.023 13.859 1.00 92.75 175 THR A O 1
ATOM 1285 N N . GLU A 1 176 ? -23.364 7.859 15.238 1.00 92.62 176 GLU A N 1
ATOM 1286 C CA . GLU A 1 176 ? -22.427 8.561 16.122 1.00 92.62 176 GLU A CA 1
ATOM 1287 C C . GLU A 1 176 ? -21.941 7.687 17.281 1.00 92.62 176 GLU A C 1
ATOM 1289 O O . GLU A 1 176 ? -20.873 7.939 17.831 1.00 92.62 176 GLU A O 1
ATOM 1294 N N . LEU A 1 177 ? -22.711 6.668 17.658 1.00 91.88 177 LEU A N 1
ATOM 1295 C CA . LEU A 1 177 ? -22.388 5.781 18.768 1.00 91.88 177 LEU A CA 1
ATOM 1296 C C . LEU A 1 177 ? -22.329 4.342 18.270 1.00 91.88 177 LEU A C 1
ATOM 1298 O O . LEU A 1 177 ? -23.309 3.837 17.719 1.00 91.88 177 LEU A O 1
ATOM 1302 N N . ALA A 1 178 ? -21.194 3.688 18.500 1.00 90.06 178 ALA A N 1
ATOM 1303 C CA . ALA A 1 178 ? -21.008 2.270 18.228 1.00 90.06 178 ALA A CA 1
ATOM 1304 C C . ALA A 1 178 ? -20.838 1.510 19.559 1.00 90.06 178 ALA A C 1
ATOM 1306 O O . ALA A 1 178 ? -19.825 1.682 20.239 1.00 90.06 178 ALA A O 1
ATOM 1307 N N . PRO A 1 179 ? -21.829 0.695 19.970 1.00 88.62 179 PRO A N 1
ATOM 1308 C CA . PRO A 1 179 ? -21.738 -0.126 21.183 1.00 88.62 179 PRO A CA 1
ATOM 1309 C C . PRO A 1 179 ? -20.881 -1.385 20.990 1.00 88.62 179 PRO A C 1
ATOM 1311 O O . PRO A 1 179 ? -20.583 -2.088 21.950 1.00 88.62 179 PRO A O 1
ATOM 1314 N N . LYS A 1 180 ? -20.519 -1.690 19.743 1.00 91.62 180 LYS A N 1
ATOM 1315 C CA . LYS A 1 180 ? -19.738 -2.853 19.335 1.00 91.62 180 LYS A CA 1
ATOM 1316 C C . LYS A 1 180 ? -18.432 -2.418 18.668 1.00 91.62 180 LYS A C 1
ATOM 1318 O O . LYS A 1 180 ? -18.339 -1.260 18.250 1.00 91.62 180 LYS A O 1
ATOM 1323 N N . PRO A 1 181 ? -17.454 -3.330 18.534 1.00 93.62 181 PRO A N 1
ATOM 1324 C CA . PRO A 1 181 ? -16.256 -3.064 17.758 1.00 93.62 181 PRO A CA 1
ATOM 1325 C C . PRO A 1 181 ? -16.580 -2.623 16.331 1.00 93.62 181 PRO A C 1
ATOM 1327 O O . PRO A 1 181 ? -17.561 -3.073 15.728 1.00 93.62 181 PRO A O 1
ATOM 1330 N N . ILE A 1 182 ? -15.733 -1.748 15.797 1.00 95.44 182 ILE A N 1
ATOM 1331 C CA . ILE A 1 182 ? -15.791 -1.330 14.399 1.00 95.44 182 ILE A CA 1
ATOM 1332 C C . ILE A 1 182 ? -14.469 -1.618 13.702 1.00 95.44 182 ILE A C 1
ATOM 1334 O O . ILE A 1 182 ? -13.405 -1.511 14.306 1.00 95.44 182 ILE A O 1
ATOM 1338 N N . ASN A 1 183 ? -14.549 -1.926 12.413 1.00 96.69 183 ASN A N 1
ATOM 1339 C CA . ASN A 1 183 ? -13.409 -2.058 11.519 1.00 96.69 183 ASN A CA 1
ATOM 1340 C C . ASN A 1 183 ? -13.465 -0.922 10.493 1.00 96.69 183 ASN A C 1
ATOM 1342 O O . ASN A 1 183 ? -14.362 -0.892 9.644 1.00 96.69 183 ASN A O 1
ATOM 1346 N N . ALA A 1 184 ? -12.522 0.011 10.582 1.00 96.56 184 ALA A N 1
ATOM 1347 C CA . ALA A 1 184 ? -12.296 1.047 9.582 1.00 96.56 184 ALA A CA 1
ATOM 1348 C C . ALA A 1 184 ? -11.235 0.557 8.589 1.00 96.56 184 ALA A C 1
ATOM 1350 O O . ALA A 1 184 ? -10.174 0.101 8.999 1.00 96.56 184 ALA A O 1
ATOM 1351 N N . THR A 1 185 ? -11.529 0.598 7.291 1.00 97.56 185 THR A N 1
ATOM 1352 C CA . THR A 1 185 ? -10.595 0.207 6.229 1.00 97.56 185 THR A CA 1
ATOM 1353 C C . THR A 1 185 ? -10.083 1.445 5.514 1.00 97.56 185 THR A C 1
ATOM 1355 O O . THR A 1 185 ? -10.849 2.139 4.838 1.00 97.56 185 THR A O 1
ATOM 1358 N N . TYR A 1 186 ? -8.789 1.689 5.655 1.00 96.56 186 TYR A N 1
ATOM 1359 C CA . TYR A 1 186 ? -8.038 2.716 4.957 1.00 96.56 186 TYR A CA 1
ATOM 1360 C C . TYR A 1 186 ? -7.307 2.058 3.794 1.00 96.56 186 TYR A C 1
ATOM 1362 O O . TYR A 1 186 ? -6.525 1.132 3.983 1.00 96.56 186 TYR A O 1
ATOM 1370 N N . GLN A 1 187 ? -7.595 2.500 2.576 1.00 97.12 187 GLN A N 1
ATOM 1371 C CA . GLN A 1 187 ? -6.914 2.013 1.388 1.00 97.12 187 GLN A CA 1
ATOM 1372 C C . GLN A 1 187 ? -5.763 2.954 1.045 1.00 97.12 187 GLN A C 1
ATOM 1374 O O . GLN A 1 187 ? -5.977 4.120 0.694 1.00 97.12 187 GLN A O 1
ATOM 1379 N N . PHE A 1 188 ? -4.550 2.418 1.083 1.00 97.31 188 PHE A N 1
ATOM 1380 C CA . PHE A 1 188 ? -3.373 3.048 0.519 1.00 97.31 188 PHE A CA 1
ATOM 1381 C C . PHE A 1 188 ? -3.290 2.738 -0.968 1.00 97.31 188 PHE A C 1
ATOM 1383 O O . PHE A 1 188 ? -3.233 1.581 -1.381 1.00 97.31 188 PHE A O 1
ATOM 1390 N N . GLN A 1 189 ? -3.242 3.785 -1.776 1.00 97.31 189 GLN A N 1
ATOM 1391 C CA . GLN A 1 189 ? -2.840 3.725 -3.171 1.00 97.31 189 GLN A CA 1
ATOM 1392 C C . GLN A 1 189 ? -1.349 4.020 -3.229 1.00 97.31 189 GLN A C 1
ATOM 1394 O O . GLN A 1 189 ? -0.920 5.071 -2.761 1.00 97.31 189 GLN A O 1
ATOM 1399 N N . LEU A 1 190 ? -0.566 3.084 -3.757 1.00 96.94 190 LEU A N 1
ATOM 1400 C CA . LEU A 1 190 ? 0.890 3.115 -3.701 1.00 96.94 190 LEU A CA 1
ATOM 1401 C C . LEU A 1 190 ? 1.460 3.084 -5.114 1.00 96.94 190 LEU A C 1
ATOM 1403 O O . LEU A 1 190 ? 1.006 2.306 -5.952 1.00 96.94 190 LEU A O 1
ATOM 1407 N N . LEU A 1 191 ? 2.476 3.905 -5.355 1.00 96.31 191 LEU A N 1
ATOM 1408 C CA . LEU A 1 191 ? 3.298 3.879 -6.555 1.00 96.31 191 LEU A CA 1
ATOM 1409 C C . LEU A 1 191 ? 4.727 3.547 -6.137 1.00 96.31 191 LEU A C 1
ATOM 1411 O O . LEU A 1 191 ? 5.363 4.336 -5.444 1.00 96.31 191 LEU A O 1
ATOM 1415 N N . PHE A 1 192 ? 5.228 2.397 -6.570 1.00 96.12 192 PHE A N 1
ATOM 1416 C CA . PHE A 1 192 ? 6.597 1.956 -6.332 1.00 96.12 192 PHE A CA 1
ATOM 1417 C C . PHE A 1 192 ? 7.430 2.030 -7.602 1.00 96.12 192 PHE A C 1
ATOM 1419 O O . PHE A 1 192 ? 6.915 1.841 -8.703 1.00 96.12 192 PHE A O 1
ATOM 1426 N N . PHE A 1 193 ? 8.734 2.203 -7.439 1.00 95.19 193 PHE A N 1
ATOM 1427 C CA . PHE A 1 193 ? 9.706 1.758 -8.422 1.00 95.19 193 PHE A CA 1
ATOM 1428 C C . PHE A 1 193 ? 10.239 0.390 -8.000 1.00 95.19 193 PHE A C 1
ATOM 1430 O O . PHE A 1 193 ? 10.730 0.218 -6.885 1.00 95.19 193 PHE A O 1
ATOM 1437 N N . VAL A 1 194 ? 10.122 -0.591 -8.893 1.00 96.62 194 VAL A N 1
ATOM 1438 C CA . VAL A 1 194 ? 10.639 -1.946 -8.707 1.00 96.62 194 VAL A CA 1
ATOM 1439 C C . VAL A 1 194 ? 11.779 -2.160 -9.706 1.00 96.62 194 VAL A C 1
ATOM 1441 O O . VAL A 1 194 ? 11.520 -2.215 -10.913 1.00 96.62 194 VAL A O 1
ATOM 1444 N N . PRO A 1 195 ? 13.032 -2.289 -9.238 1.00 95.62 195 PRO A N 1
ATOM 1445 C CA . PRO A 1 195 ? 14.179 -2.526 -10.111 1.00 95.62 195 PRO A CA 1
ATOM 1446 C C . PRO A 1 195 ? 14.095 -3.861 -10.860 1.00 95.62 195 PRO A C 1
ATOM 1448 O O . PRO A 1 195 ? 13.390 -4.785 -10.439 1.00 95.62 195 PRO A O 1
ATOM 1451 N N . ALA A 1 196 ? 14.856 -3.996 -11.948 1.00 95.56 196 ALA A N 1
ATOM 1452 C CA . ALA A 1 196 ? 15.055 -5.284 -12.606 1.00 95.56 196 ALA A CA 1
ATOM 1453 C C . ALA A 1 196 ? 15.716 -6.316 -11.672 1.00 95.56 196 ALA A C 1
ATOM 1455 O O . ALA A 1 196 ? 16.471 -5.981 -10.753 1.00 95.56 196 ALA A O 1
ATOM 1456 N N . ILE A 1 197 ? 15.458 -7.597 -11.936 1.00 94.25 197 ILE A N 1
ATOM 1457 C CA . ILE A 1 197 ? 16.134 -8.693 -11.242 1.00 94.25 197 ILE A CA 1
ATOM 1458 C C . ILE A 1 197 ? 17.657 -8.587 -11.426 1.00 94.25 197 ILE A C 1
ATOM 1460 O O . ILE A 1 197 ? 18.148 -8.312 -12.519 1.00 94.25 197 ILE A O 1
ATOM 1464 N N . GLY A 1 198 ? 18.410 -8.800 -10.345 1.00 89.75 198 GLY A N 1
ATOM 1465 C CA . GLY A 1 198 ? 19.872 -8.675 -10.343 1.00 89.75 198 GLY A CA 1
ATOM 1466 C C . GLY A 1 198 ? 20.400 -7.249 -10.147 1.00 89.75 198 GLY A C 1
ATOM 1467 O O . GLY A 1 198 ? 21.612 -7.086 -10.021 1.00 89.75 198 GLY A O 1
ATOM 1468 N N . SER A 1 199 ? 19.529 -6.234 -10.073 1.00 92.00 199 SER A N 1
ATOM 1469 C CA . SER A 1 199 ? 19.927 -4.897 -9.618 1.00 92.00 199 SER A CA 1
ATOM 1470 C C . SER A 1 199 ? 20.330 -4.915 -8.138 1.00 92.00 199 SER A C 1
ATOM 1472 O O . SER A 1 199 ? 19.818 -5.707 -7.344 1.00 92.00 199 SER A O 1
ATOM 1474 N N . THR A 1 200 ? 21.245 -4.022 -7.760 1.00 90.81 200 THR A N 1
ATOM 1475 C CA . THR A 1 200 ? 21.597 -3.751 -6.357 1.00 90.81 200 THR A CA 1
ATOM 1476 C C . THR A 1 200 ? 20.657 -2.739 -5.697 1.00 90.81 200 THR A C 1
ATOM 1478 O O . THR A 1 200 ? 20.765 -2.497 -4.496 1.00 90.81 200 THR A O 1
ATOM 1481 N N . GLU A 1 201 ? 19.775 -2.110 -6.475 1.00 92.62 201 GLU A N 1
ATOM 1482 C CA . GLU A 1 201 ? 18.779 -1.162 -5.981 1.00 92.62 201 GLU A CA 1
ATOM 1483 C C . GLU A 1 201 ? 17.655 -1.868 -5.216 1.00 92.62 201 GLU A C 1
ATOM 1485 O O . GLU A 1 201 ? 17.361 -3.046 -5.425 1.00 92.62 201 GLU A O 1
ATOM 1490 N N . LYS A 1 202 ? 17.005 -1.120 -4.323 1.00 95.00 202 LYS A N 1
ATOM 1491 C CA . LYS A 1 202 ? 15.849 -1.579 -3.551 1.00 95.00 202 LYS A CA 1
ATOM 1492 C C . LYS A 1 202 ? 14.556 -1.053 -4.162 1.00 95.00 202 LYS A C 1
ATOM 1494 O O . LYS A 1 202 ? 14.561 -0.078 -4.904 1.00 95.00 202 LYS A O 1
ATOM 1499 N N . ILE A 1 203 ? 13.439 -1.677 -3.806 1.00 96.06 203 ILE A N 1
ATOM 1500 C CA . ILE A 1 203 ? 12.108 -1.170 -4.144 1.00 96.06 203 ILE A CA 1
ATOM 1501 C C . ILE A 1 203 ? 11.880 0.135 -3.377 1.00 96.06 203 ILE A C 1
ATOM 1503 O O . ILE A 1 203 ? 11.933 0.133 -2.145 1.00 96.06 203 ILE A O 1
ATOM 1507 N N . SER A 1 204 ? 11.612 1.235 -4.078 1.00 94.19 204 SER A N 1
ATOM 1508 C CA . SER A 1 204 ? 11.367 2.547 -3.469 1.00 94.19 204 SER A CA 1
ATOM 1509 C C . SER A 1 204 ? 9.911 2.972 -3.625 1.00 94.19 204 SER A C 1
ATOM 1511 O O . SER A 1 204 ? 9.290 2.769 -4.671 1.00 94.19 204 SER A O 1
ATOM 1513 N N . LEU A 1 205 ? 9.343 3.536 -2.557 1.00 94.75 205 LEU A N 1
ATOM 1514 C CA . LEU A 1 205 ? 8.024 4.158 -2.605 1.00 94.75 205 LEU A CA 1
ATOM 1515 C C . LEU A 1 205 ? 8.180 5.524 -3.273 1.00 94.75 205 LEU A C 1
ATOM 1517 O O . LEU A 1 205 ? 8.903 6.364 -2.770 1.00 94.75 205 LEU A O 1
ATOM 152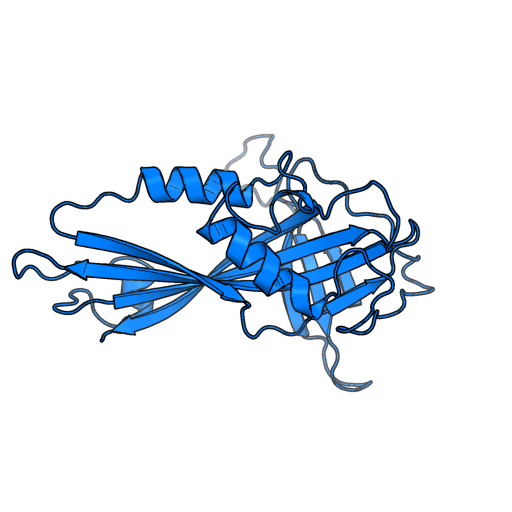1 N N . VAL A 1 206 ? 7.514 5.740 -4.401 1.00 93.56 206 VAL A N 1
ATOM 1522 C CA . VAL A 1 206 ? 7.585 6.991 -5.176 1.00 93.56 206 VAL A CA 1
ATOM 1523 C C . VAL A 1 206 ? 6.473 7.948 -4.744 1.00 93.56 206 VAL A C 1
ATOM 1525 O O . VAL A 1 206 ? 6.648 9.166 -4.678 1.00 93.56 206 VAL A O 1
ATOM 1528 N N . GLY A 1 207 ? 5.301 7.400 -4.430 1.00 93.25 207 GLY A N 1
ATOM 1529 C CA . GLY A 1 207 ? 4.152 8.181 -4.002 1.00 93.25 207 GLY A CA 1
ATOM 1530 C C . GLY A 1 207 ? 3.092 7.328 -3.334 1.00 93.25 207 GLY A C 1
ATOM 1531 O O . GLY A 1 207 ? 2.987 6.126 -3.584 1.00 93.25 207 GLY A O 1
ATOM 1532 N N . TYR A 1 208 ? 2.288 7.966 -2.491 1.00 95.25 208 TYR A N 1
ATOM 1533 C CA . TYR A 1 208 ? 1.168 7.312 -1.836 1.00 95.25 208 TYR A CA 1
ATOM 1534 C C . TYR A 1 208 ? -0.013 8.257 -1.647 1.00 95.25 208 TYR A C 1
ATOM 1536 O O . TYR A 1 208 ? 0.093 9.485 -1.697 1.00 95.25 208 TYR A O 1
ATOM 1544 N N . SER A 1 209 ? -1.186 7.680 -1.456 1.00 94.94 209 SER A N 1
ATOM 1545 C CA . SER A 1 209 ? -2.365 8.381 -0.966 1.00 94.94 209 SER A CA 1
ATOM 1546 C C . SER A 1 209 ? -3.184 7.432 -0.124 1.00 94.94 209 SER A C 1
ATOM 1548 O O . SER A 1 209 ? -3.214 6.234 -0.385 1.00 94.94 209 SER A O 1
ATOM 1550 N N . GLU A 1 210 ? -3.849 7.977 0.876 1.00 94.62 210 GLU A N 1
ATOM 1551 C CA . GLU A 1 210 ? -4.650 7.224 1.823 1.00 94.62 210 GLU A CA 1
ATOM 1552 C C . GLU A 1 210 ? -6.084 7.726 1.761 1.00 94.62 210 GLU A C 1
ATOM 1554 O O . GLU A 1 210 ? -6.324 8.934 1.728 1.00 94.62 210 GLU A O 1
ATOM 1559 N N . ASN A 1 211 ? -7.038 6.800 1.738 1.00 94.06 211 ASN A N 1
ATOM 1560 C CA . ASN A 1 211 ? -8.450 7.137 1.817 1.00 94.06 211 ASN A CA 1
ATOM 1561 C C . ASN A 1 211 ? -9.186 6.132 2.699 1.00 94.06 211 ASN A C 1
ATOM 1563 O O . ASN A 1 211 ? -9.037 4.924 2.531 1.00 94.06 211 ASN A O 1
ATOM 1567 N N . LEU A 1 212 ? -10.054 6.625 3.581 1.00 95.81 212 LEU A N 1
ATOM 1568 C CA . LEU A 1 212 ? -11.013 5.785 4.291 1.00 95.81 212 LEU A CA 1
ATOM 1569 C C . LEU A 1 212 ? -12.096 5.317 3.305 1.00 95.81 212 LEU A C 1
ATOM 1571 O O . LEU A 1 212 ? -12.870 6.130 2.798 1.00 95.81 212 LEU A O 1
ATOM 1575 N N . THR A 1 213 ? -12.161 4.013 3.036 1.00 95.12 213 THR A N 1
ATOM 1576 C CA . THR A 1 213 ? -13.073 3.437 2.030 1.00 95.12 213 THR A CA 1
ATOM 1577 C C . THR A 1 213 ? -14.263 2.717 2.643 1.00 95.12 213 THR A C 1
ATOM 1579 O O . THR A 1 213 ? -15.304 2.587 1.997 1.00 95.12 213 THR A O 1
ATOM 1582 N N . ARG A 1 214 ? -14.142 2.245 3.889 1.00 95.31 214 ARG A N 1
ATOM 1583 C CA . ARG A 1 214 ? -15.195 1.465 4.545 1.00 95.31 214 ARG A CA 1
ATOM 1584 C C . ARG A 1 214 ? -15.134 1.589 6.060 1.00 95.31 214 ARG A C 1
ATOM 1586 O O . ARG A 1 214 ? -14.057 1.596 6.641 1.00 95.31 214 ARG A O 1
ATOM 1593 N N . VAL A 1 215 ? -16.301 1.595 6.698 1.00 96.44 215 VAL A N 1
ATOM 1594 C CA . VAL A 1 215 ? -16.450 1.348 8.138 1.00 96.44 215 VAL A CA 1
ATOM 1595 C C . VAL A 1 215 ? -17.524 0.286 8.318 1.00 96.44 215 VAL A C 1
ATOM 1597 O O . VAL A 1 215 ? -18.619 0.423 7.779 1.00 96.44 215 VAL A O 1
ATOM 1600 N N . ALA A 1 216 ? -17.210 -0.785 9.040 1.00 93.69 216 ALA A N 1
ATOM 1601 C CA . ALA A 1 216 ? -18.143 -1.870 9.323 1.00 93.69 216 ALA A CA 1
ATOM 1602 C C . ALA A 1 216 ? -18.229 -2.124 10.830 1.00 93.69 216 ALA A C 1
ATOM 1604 O O . ALA A 1 216 ? -17.203 -2.185 11.503 1.00 93.69 216 ALA A O 1
ATOM 1605 N N . MET A 1 217 ? -19.448 -2.280 11.344 1.00 88.50 217 MET A N 1
ATOM 1606 C CA . MET A 1 217 ? -19.691 -2.773 12.702 1.00 88.50 217 MET A CA 1
ATOM 1607 C C . MET A 1 217 ? -19.696 -4.301 12.708 1.00 88.50 217 MET A C 1
ATOM 1609 O O . MET A 1 217 ? -20.093 -4.917 11.717 1.00 88.50 217 MET A O 1
ATOM 1613 N N . GLU A 1 218 ? -19.299 -4.888 13.832 1.00 84.88 218 GLU A N 1
ATOM 1614 C CA . GLU A 1 218 ? -19.426 -6.333 14.082 1.00 84.88 218 GLU A CA 1
ATOM 1615 C C . GLU A 1 218 ? -20.773 -6.752 14.697 1.00 84.88 218 GLU A C 1
ATOM 1617 O O . GLU A 1 218 ? -21.584 -5.892 15.118 1.00 84.88 218 GLU A O 1
#

pLDDT: mean 87.95, std 13.04, range [33.91, 98.44]

Foldseek 3Di:
DKDKAFDDDPDPDDDPDPRGFIKIWDWDDPDPPRDTDTLFIWGFQPPFDDFAADDPVVFWDWDDQQDPQFQDRLVCVQAQVQQCLVQPPNRPSNVQEDPPSPVVSVVVVVVVVVPDDPQKDKDKHKHWDPGDWTWTDGPQAWTWIKGKMKIKIKIAGGPQAWDADDDPLCVQAVHRTHSGIKIWIKMKTWIWTIHTPPDPHHIYTGTIDIDGDHMDGD

Sequence (218 aa):
MFAVFQPAAKSAKGGEDDKTPTIALILQQTSPRENYKVIYQTNLQANETVPEVAAADVGTVAVPADSKLLLLPPDRVAAAYADVLALGEQSSFYGIFQSNGDLLRSALQAERAQQNAENVVISYTNVAGTGPVVALATTTAGALVSVSVDEIVRFEPQGGRNLKLTGALKALAGTELAPKPINATYQFQLLFFVPAIGSTEKISLVGYSENL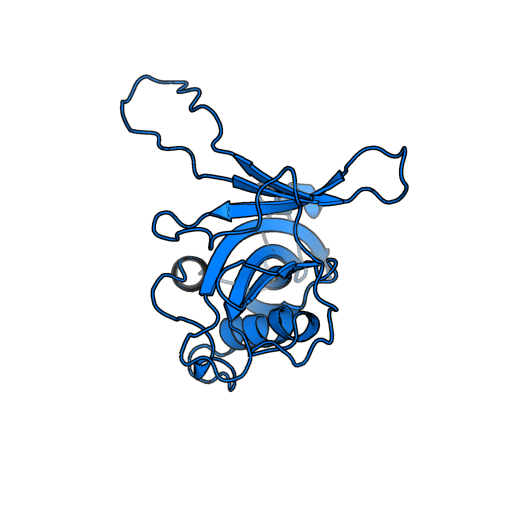TRVAME

Radius of gyration: 19.33 Å; chains: 1; bounding box: 46×47×58 Å